Protein AF-A0A7S1P3X9-F1 (afdb_monomer_lite)

Secondary structure (DSSP, 8-state):
-HHHHHHTTTTTSHHHHHHHHHHHHHHTSHHHHTT--HHHHHHHHHHHHH-TTTTT-HHHHHHHHHHHHHHHHTT-S-HHHHHHHHHHHHHHTEEEEEEE-TTS-EEEEEEEPP-HHHHPPPTT-SS-HHHHHHHHHHHTGGGS-HHHHHHHHHHHHHTT---HHHHHHHHHHHHHTGGG--HHHHHHHHHHHHHTT---HHHHHHHHHHHHHHHHHHHHT-STT------

Radius of gyration: 19.98 Å; chains: 1; bounding box: 46×57×48 Å

Sequence (231 aa):
MDAILLLRFHEWADYYRELRTVLAKRLHEPQAVEQLDPLQLAAAMNFLSTNRLVAENEDLVKAMTRRMFRLFHADLAKPFHLVFYLKGLVSWRQTPARAKNARGRTLRFFVSRKLPWLEAKEEGERFNVLERLGEHICQRVHYFTLGELSSVLRSLAYLDFGDADFYRVFVPFIKERVGDLACVDVSNVMQAFNRQRLEDRHLFYLLGKQWQAKQADFVSVKWRGKVIQGQ

pLDDT: mean 86.88, std 14.08, range [36.78, 98.25]

Organism: NCBI:txid1169539

Structure (mmCIF, N/CA/C/O backbone):
data_AF-A0A7S1P3X9-F1
#
_entry.id   AF-A0A7S1P3X9-F1
#
loop_
_atom_site.group_PDB
_atom_site.id
_atom_site.type_symbol
_atom_site.label_atom_id
_atom_site.label_alt_id
_atom_site.label_comp_id
_atom_site.label_asym_id
_atom_site.label_entity_id
_atom_site.label_seq_id
_atom_site.pdbx_PDB_ins_code
_atom_site.Cartn_x
_atom_site.Cartn_y
_atom_site.Cartn_z
_atom_site.occupancy
_atom_site.B_iso_or_equiv
_atom_site.auth_seq_id
_atom_site.auth_comp_id
_atom_site.auth_asym_id
_atom_site.auth_atom_id
_atom_site.pdbx_PDB_model_num
ATOM 1 N N . MET A 1 1 ? -20.406 11.060 -0.528 1.00 51.19 1 MET A N 1
ATOM 2 C CA . MET A 1 1 ? -19.763 11.106 0.806 1.00 51.19 1 MET A CA 1
ATOM 3 C C . MET A 1 1 ? -18.311 10.646 0.714 1.00 51.19 1 MET A C 1
ATOM 5 O O . MET A 1 1 ? -17.430 11.341 1.204 1.00 51.19 1 MET A O 1
ATOM 9 N N . ASP A 1 2 ? -18.057 9.548 -0.001 1.00 56.16 2 ASP A N 1
ATOM 10 C CA . ASP A 1 2 ? -16.735 8.910 -0.091 1.00 56.16 2 ASP A CA 1
ATOM 11 C C . ASP A 1 2 ? -15.667 9.804 -0.713 1.00 56.16 2 ASP A C 1
ATOM 13 O O . ASP A 1 2 ? -14.567 9.879 -0.188 1.00 56.16 2 ASP A O 1
ATOM 17 N N . ALA A 1 3 ? -15.998 10.582 -1.747 1.00 56.19 3 ALA A N 1
ATOM 18 C CA . ALA A 1 3 ? -15.058 11.536 -2.338 1.00 56.19 3 ALA A CA 1
ATOM 19 C C . ALA A 1 3 ? -14.611 12.639 -1.358 1.00 56.19 3 ALA A C 1
ATOM 21 O O . ALA A 1 3 ? -13.457 13.044 -1.398 1.00 56.19 3 ALA A O 1
ATOM 22 N N . ILE A 1 4 ? -15.474 13.104 -0.446 1.00 58.94 4 ILE A N 1
ATOM 23 C CA . ILE A 1 4 ? -15.115 14.139 0.544 1.00 58.94 4 ILE A CA 1
ATOM 24 C C . ILE A 1 4 ? -14.113 13.579 1.560 1.00 58.94 4 ILE A C 1
ATOM 26 O O . ILE A 1 4 ? -13.145 14.252 1.900 1.00 58.94 4 ILE A O 1
ATOM 30 N N . LEU A 1 5 ? -14.311 12.334 1.998 1.00 59.22 5 LEU A N 1
ATOM 31 C CA . LEU A 1 5 ? -13.419 11.648 2.940 1.00 59.22 5 LEU A CA 1
ATOM 32 C C . LEU A 1 5 ? -12.113 11.198 2.276 1.00 59.22 5 LEU A C 1
ATOM 34 O O . LEU A 1 5 ? -11.039 11.323 2.856 1.00 59.22 5 LEU A O 1
ATOM 38 N N . LEU A 1 6 ? -12.201 10.698 1.044 1.00 59.06 6 LEU A N 1
ATOM 39 C CA . LEU A 1 6 ? -11.076 10.145 0.295 1.00 59.06 6 LEU A CA 1
ATOM 40 C C . LEU A 1 6 ? -10.180 11.249 -0.283 1.00 59.06 6 LEU A C 1
ATOM 42 O O . LEU A 1 6 ? -8.961 11.105 -0.285 1.00 59.06 6 LEU A O 1
ATOM 46 N N . LEU A 1 7 ? -10.767 12.371 -0.714 1.00 62.25 7 LEU A N 1
ATOM 47 C CA . LEU A 1 7 ? -10.042 13.538 -1.237 1.00 62.25 7 LEU A CA 1
ATOM 48 C C . LEU A 1 7 ? -9.802 14.621 -0.179 1.00 62.25 7 LEU A C 1
ATOM 50 O O . LEU A 1 7 ? -9.107 15.596 -0.459 1.00 62.25 7 LEU A O 1
ATOM 54 N N . ARG A 1 8 ? -10.339 14.446 1.036 1.00 62.88 8 ARG A N 1
ATOM 55 C CA . ARG A 1 8 ? -10.181 15.372 2.171 1.00 62.88 8 ARG A CA 1
ATOM 56 C C . ARG A 1 8 ? -10.643 16.795 1.849 1.00 62.88 8 ARG A C 1
ATOM 58 O O . ARG A 1 8 ? -10.026 17.781 2.258 1.00 62.88 8 ARG A O 1
ATOM 65 N N . PHE A 1 9 ? -11.725 16.922 1.088 1.00 64.25 9 PHE A N 1
ATOM 66 C CA . PHE A 1 9 ? -12.263 18.235 0.759 1.00 64.25 9 PHE A CA 1
ATOM 67 C C . PHE A 1 9 ? -12.874 18.895 1.997 1.00 64.25 9 PHE A C 1
ATOM 69 O O . PHE A 1 9 ? -13.614 18.265 2.746 1.00 64.25 9 PHE A O 1
ATOM 76 N N . HIS A 1 10 ? -12.573 20.185 2.181 1.00 65.38 10 HIS A N 1
ATOM 77 C CA . HIS A 1 10 ? -13.172 21.037 3.212 1.00 65.38 10 HIS A CA 1
ATOM 78 C C . HIS A 1 10 ? -13.045 20.517 4.656 1.00 65.38 10 HIS A C 1
ATOM 80 O O . HIS A 1 10 ? -13.953 20.714 5.460 1.00 65.38 10 HIS A O 1
ATOM 86 N N . GLU A 1 11 ? -11.901 19.930 5.035 1.00 66.88 11 GLU A N 1
ATOM 87 C CA . GLU A 1 11 ? -11.649 19.517 6.434 1.00 66.88 11 GLU A CA 1
ATOM 88 C C . GLU A 1 11 ? -11.859 20.641 7.469 1.00 66.88 11 GLU A C 1
ATOM 90 O O . GLU A 1 11 ? -12.081 20.369 8.649 1.00 66.88 11 GLU A O 1
ATOM 95 N N . TRP A 1 12 ? -11.773 21.899 7.029 1.00 72.44 12 TRP A N 1
ATOM 96 C CA . TRP A 1 12 ? -11.962 23.104 7.833 1.00 72.44 12 TRP A CA 1
ATOM 97 C C . TRP A 1 12 ? -13.430 23.521 8.021 1.00 72.44 12 TRP A C 1
ATOM 99 O O . TRP A 1 12 ? -13.692 24.396 8.840 1.00 72.44 12 TRP A O 1
ATOM 109 N N . ALA A 1 13 ? -14.379 22.938 7.285 1.00 76.56 13 ALA A N 1
ATOM 110 C CA . ALA A 1 13 ? -15.783 23.337 7.329 1.00 76.56 13 ALA A CA 1
ATOM 111 C C . ALA A 1 13 ? -16.564 22.638 8.458 1.00 76.56 13 ALA A C 1
ATOM 113 O O . ALA A 1 13 ? -16.295 21.486 8.804 1.00 76.56 13 ALA A O 1
ATOM 114 N N . ASP A 1 14 ? -17.581 23.307 9.008 1.00 76.50 14 ASP A N 1
ATOM 115 C CA . ASP A 1 14 ? -18.348 22.786 10.151 1.00 76.50 14 ASP A CA 1
ATOM 116 C C . ASP A 1 14 ? -19.135 21.509 9.821 1.00 76.50 14 ASP A C 1
ATOM 118 O O . ASP A 1 14 ? -19.132 20.566 10.614 1.00 76.50 14 ASP A O 1
ATOM 122 N N . TYR A 1 15 ? -19.686 21.398 8.608 1.00 76.81 15 TYR A N 1
ATOM 123 C CA . TYR A 1 15 ? -20.353 20.168 8.159 1.00 76.81 15 TYR A CA 1
ATOM 124 C C . TYR A 1 15 ? -19.407 18.957 8.158 1.00 76.81 15 TYR A C 1
ATOM 126 O O . TYR A 1 15 ? -19.835 17.821 8.371 1.00 76.81 15 TYR A O 1
ATOM 134 N N . TYR A 1 16 ? -18.103 19.177 7.947 1.00 74.31 16 TYR A N 1
ATOM 135 C CA . TYR A 1 16 ? -17.117 18.107 8.029 1.00 74.31 16 TYR A CA 1
ATOM 136 C C . TYR A 1 16 ? -16.992 17.631 9.477 1.00 74.31 16 TYR A C 1
ATOM 138 O O . TYR A 1 16 ? -16.963 16.430 9.722 1.00 74.31 16 TYR A O 1
ATOM 146 N N . ARG A 1 17 ? -16.993 18.537 10.464 1.00 76.00 17 ARG A N 1
ATOM 147 C CA . ARG A 1 17 ? -16.951 18.181 11.895 1.00 76.00 17 ARG A CA 1
ATOM 148 C C . ARG A 1 17 ? -18.145 17.317 12.314 1.00 76.00 17 ARG A C 1
ATOM 150 O O . ARG A 1 17 ? -17.957 16.324 13.024 1.00 76.00 17 ARG A O 1
ATOM 157 N N . GLU A 1 18 ? -19.343 17.657 11.853 1.00 78.94 18 GLU A N 1
ATOM 158 C CA . GLU A 1 18 ? -20.551 16.858 12.093 1.00 78.94 18 GLU A CA 1
ATOM 159 C C . GLU A 1 18 ? -20.438 15.475 11.445 1.00 78.94 18 GLU A C 1
ATOM 161 O O . GLU A 1 18 ? -20.626 14.454 12.114 1.00 78.94 18 GLU A O 1
ATOM 166 N N . LEU A 1 19 ? -20.006 15.430 10.181 1.00 77.06 19 LEU A N 1
ATOM 167 C CA . LEU A 1 19 ? -19.761 14.188 9.453 1.00 77.06 19 LEU A CA 1
ATOM 168 C C . LEU A 1 19 ? -18.759 13.283 10.184 1.00 77.06 19 LEU A C 1
ATOM 170 O O . LEU A 1 19 ? -19.018 12.090 10.345 1.00 77.06 19 LEU A O 1
ATOM 174 N N . ARG A 1 20 ? -17.647 13.838 10.691 1.00 77.56 20 ARG A N 1
ATOM 175 C CA . ARG A 1 20 ? -16.654 13.080 11.474 1.00 77.56 20 ARG A CA 1
ATOM 176 C C . ARG A 1 20 ? -17.298 12.405 12.688 1.00 77.56 20 ARG A C 1
ATOM 178 O O . ARG A 1 20 ? -16.962 11.264 12.992 1.00 77.56 20 ARG A O 1
ATOM 185 N N . THR A 1 21 ? -18.204 13.097 13.375 1.00 79.50 21 THR A N 1
ATOM 186 C CA . THR A 1 21 ? -18.877 12.580 14.577 1.00 79.50 21 THR A CA 1
ATOM 187 C C . THR A 1 21 ? -19.832 11.438 14.237 1.00 79.50 21 THR A C 1
ATOM 189 O O . THR A 1 21 ? -19.835 10.412 14.916 1.00 79.50 21 THR A O 1
ATOM 192 N N . VAL A 1 22 ? -20.617 11.588 13.168 1.00 82.81 22 VAL A N 1
ATOM 193 C CA . VAL A 1 22 ? -21.556 10.551 12.712 1.00 82.81 22 VAL A CA 1
ATOM 194 C C . VAL A 1 22 ? -20.811 9.303 12.239 1.00 82.81 22 VAL A C 1
ATOM 196 O O . VAL A 1 22 ? -21.174 8.191 12.623 1.00 82.81 22 VAL A O 1
ATOM 199 N N . LEU A 1 23 ? -19.744 9.474 11.454 1.00 79.50 23 LEU A N 1
ATOM 200 C CA . LEU A 1 23 ? -18.935 8.360 10.956 1.00 79.50 23 LEU A CA 1
ATOM 201 C C . LEU A 1 23 ? -18.229 7.612 12.082 1.00 79.50 23 LEU A C 1
ATOM 203 O O . LEU A 1 23 ? -18.225 6.387 12.071 1.00 79.50 23 LEU A O 1
ATOM 207 N N . ALA A 1 24 ? -17.680 8.331 13.067 1.00 78.25 24 ALA A N 1
ATOM 208 C CA . ALA A 1 24 ? -17.068 7.708 14.234 1.00 78.25 24 ALA A CA 1
ATOM 209 C C . ALA A 1 24 ? -18.059 6.774 14.943 1.00 78.25 24 ALA A C 1
ATOM 211 O O . ALA A 1 24 ? -17.726 5.625 15.204 1.00 78.25 24 ALA A O 1
ATOM 212 N N . LYS A 1 25 ? -19.299 7.228 15.176 1.00 81.00 25 LYS A N 1
ATOM 213 C CA . LYS A 1 25 ? -20.341 6.403 15.805 1.00 81.00 25 LYS A CA 1
ATOM 214 C C . LYS A 1 25 ? -20.695 5.175 14.965 1.00 81.00 25 LYS A C 1
ATOM 216 O O . LYS A 1 25 ? -20.659 4.067 15.486 1.00 81.00 25 LYS A O 1
ATOM 221 N N . ARG A 1 26 ? -20.974 5.361 13.671 1.00 81.38 26 ARG A N 1
ATOM 222 C CA . ARG A 1 26 ? -21.390 4.261 12.784 1.00 81.38 26 ARG A CA 1
ATOM 223 C C . ARG A 1 26 ? -20.308 3.209 12.576 1.00 81.38 26 ARG A C 1
ATOM 225 O O . ARG A 1 26 ? -20.618 2.030 12.513 1.00 81.38 26 ARG A O 1
ATOM 232 N N . LEU A 1 27 ? -19.039 3.608 12.484 1.00 81.69 27 LEU A N 1
ATOM 233 C CA . LEU A 1 27 ? -17.940 2.656 12.305 1.00 81.69 27 LEU A CA 1
ATOM 234 C C . LEU A 1 27 ? -17.728 1.753 13.530 1.00 81.69 27 LEU A C 1
ATOM 236 O O . LEU A 1 27 ? -17.161 0.677 13.384 1.00 81.69 27 LEU A O 1
ATOM 240 N N . HIS A 1 28 ? -18.190 2.153 14.719 1.00 78.44 28 HIS A N 1
ATOM 241 C CA . HIS A 1 28 ? -18.150 1.295 15.906 1.00 78.44 28 HIS A CA 1
ATOM 242 C C . HIS A 1 28 ? -19.262 0.235 15.936 1.00 78.44 28 HIS A C 1
ATOM 244 O O . HIS A 1 28 ? -19.205 -0.664 16.773 1.00 78.44 28 HIS A O 1
ATOM 250 N N . GLU A 1 29 ? -20.246 0.293 15.037 1.00 82.31 29 GLU A N 1
ATOM 251 C CA . GLU A 1 29 ? -21.283 -0.732 14.924 1.00 82.31 29 GLU A CA 1
ATOM 252 C C . GLU A 1 29 ? -20.716 -1.956 14.176 1.00 82.31 29 GLU A C 1
ATOM 254 O O . GLU A 1 29 ? -20.355 -1.839 13.001 1.00 82.31 29 GLU A O 1
ATOM 259 N N . PRO A 1 30 ? -20.649 -3.155 14.793 1.00 73.62 30 PRO A N 1
ATOM 260 C CA . PRO A 1 30 ? -19.986 -4.318 14.189 1.00 73.62 30 PRO A CA 1
ATOM 261 C C . PRO A 1 30 ? -20.543 -4.710 12.814 1.00 73.62 30 PRO A C 1
ATOM 263 O O . PRO A 1 30 ? -19.806 -5.153 11.935 1.00 73.62 30 PRO A O 1
ATOM 266 N N . GLN A 1 31 ? -21.848 -4.518 12.612 1.00 82.56 31 GLN A N 1
ATOM 267 C CA . GLN A 1 31 ? -22.532 -4.847 11.361 1.00 82.56 31 GLN A CA 1
ATOM 268 C C . GLN A 1 31 ? -22.259 -3.832 10.245 1.00 82.56 31 GLN A C 1
ATOM 270 O O . GLN A 1 31 ? -22.378 -4.179 9.071 1.00 82.56 31 GLN A O 1
ATOM 275 N N . ALA A 1 32 ? -21.863 -2.600 10.583 1.00 83.62 32 ALA A N 1
ATOM 276 C CA . ALA A 1 32 ? -21.649 -1.551 9.595 1.00 83.62 32 ALA A CA 1
ATOM 277 C C . ALA A 1 32 ? -20.479 -1.889 8.667 1.00 83.62 32 ALA A C 1
ATOM 279 O O . ALA A 1 32 ? -20.589 -1.694 7.459 1.00 83.62 32 ALA A O 1
ATOM 280 N N . VAL A 1 33 ? -19.394 -2.468 9.203 1.00 87.44 33 VAL A N 1
ATOM 281 C CA . VAL A 1 33 ? -18.223 -2.865 8.403 1.00 87.44 33 VAL A CA 1
ATOM 282 C C . VAL A 1 33 ? -18.627 -3.837 7.299 1.00 87.44 33 VAL A C 1
ATOM 284 O O . VAL A 1 33 ? -18.198 -3.662 6.163 1.00 87.44 33 VAL A O 1
ATOM 287 N N . GLU A 1 34 ? -19.497 -4.806 7.597 1.00 89.62 34 GLU A N 1
ATOM 288 C CA . GLU A 1 34 ? -19.953 -5.821 6.638 1.00 89.62 34 GLU A CA 1
ATOM 289 C C . GLU A 1 34 ? -20.906 -5.291 5.552 1.00 89.62 34 GLU A C 1
ATOM 291 O O . GLU A 1 34 ? -21.242 -6.011 4.610 1.00 89.62 34 GLU A O 1
ATOM 296 N N . GLN A 1 35 ? -21.308 -4.026 5.630 1.00 89.88 35 GLN A N 1
ATOM 297 C CA . GLN A 1 35 ? -22.118 -3.370 4.604 1.00 89.88 35 GLN A CA 1
ATOM 298 C C . GLN A 1 35 ? -21.291 -2.433 3.721 1.00 89.88 35 GLN A C 1
ATOM 300 O O . GLN A 1 35 ? -21.748 -2.068 2.642 1.00 89.88 35 GLN A O 1
ATOM 305 N N . LEU A 1 36 ? -20.066 -2.083 4.132 1.00 91.19 36 LEU A N 1
ATOM 306 C CA . LEU A 1 36 ? -19.230 -1.156 3.375 1.00 91.19 36 LEU A CA 1
ATOM 307 C C . LEU A 1 36 ? -18.748 -1.786 2.067 1.00 91.19 36 LEU A C 1
ATOM 309 O O . LEU A 1 36 ? -18.199 -2.896 2.062 1.00 91.19 36 LEU A O 1
ATOM 313 N N . ASP A 1 37 ? -18.916 -1.056 0.970 1.00 94.06 37 ASP A N 1
ATOM 314 C CA . ASP A 1 37 ? -18.301 -1.379 -0.314 1.00 94.06 37 ASP A CA 1
ATOM 315 C C . ASP A 1 37 ? -16.778 -1.071 -0.305 1.00 94.06 37 ASP A C 1
ATOM 317 O O . ASP A 1 37 ? -16.258 -0.468 0.644 1.00 94.06 37 ASP A O 1
ATOM 321 N N . PRO A 1 38 ? -16.008 -1.488 -1.330 1.00 95.38 38 PRO A N 1
ATOM 322 C CA . PRO A 1 38 ? -14.566 -1.246 -1.369 1.00 95.38 38 PRO A CA 1
ATOM 323 C C . PRO A 1 38 ? -14.158 0.236 -1.313 1.00 95.38 38 PRO A C 1
ATOM 325 O O . PRO A 1 38 ? -13.143 0.585 -0.704 1.00 95.38 38 PRO A O 1
ATOM 328 N N . LEU A 1 39 ? -14.924 1.127 -1.940 1.00 92.88 39 LEU A N 1
ATOM 329 C CA . LEU A 1 39 ? -14.621 2.553 -1.939 1.00 92.88 39 LEU A CA 1
ATOM 330 C C . LEU A 1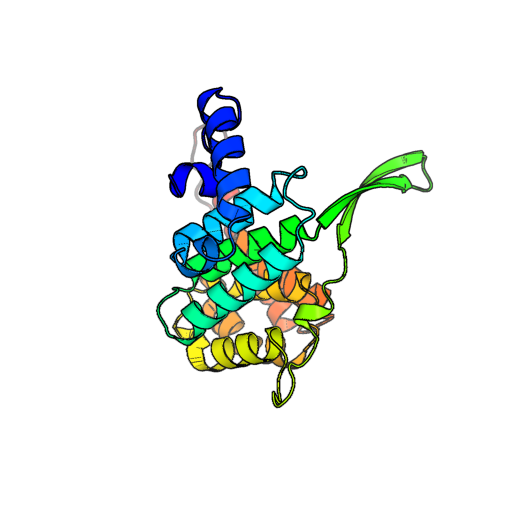 39 ? -14.878 3.156 -0.557 1.00 92.88 39 LEU A C 1
ATOM 332 O O . LEU A 1 39 ? -14.041 3.903 -0.047 1.00 92.88 39 LEU A O 1
ATOM 336 N N . GLN A 1 40 ? -15.982 2.768 0.075 1.00 91.88 40 GLN A N 1
ATOM 337 C CA . GLN A 1 40 ? -16.336 3.153 1.436 1.00 91.88 40 GLN A CA 1
ATOM 338 C C . GLN A 1 40 ? -15.314 2.641 2.455 1.00 91.88 40 GLN A C 1
ATOM 340 O O . GLN A 1 40 ? -14.915 3.389 3.345 1.00 91.88 40 GLN A O 1
ATOM 345 N N . LEU A 1 41 ? -14.815 1.409 2.306 1.00 93.75 41 LEU A N 1
ATOM 346 C CA . LEU A 1 41 ? -13.733 0.877 3.145 1.00 93.75 41 LEU A CA 1
ATOM 347 C C . LEU A 1 41 ? -12.446 1.694 2.999 1.00 93.75 41 LEU A C 1
ATOM 349 O O . LEU A 1 41 ? -11.814 2.035 4.001 1.00 93.75 41 LEU A O 1
ATOM 353 N N . ALA A 1 42 ? -12.051 2.034 1.769 1.00 93.81 42 ALA A N 1
ATOM 354 C CA . ALA A 1 42 ? -10.875 2.865 1.520 1.00 93.81 42 ALA A CA 1
ATOM 355 C C . ALA A 1 42 ? -11.043 4.286 2.087 1.00 93.81 42 ALA A C 1
ATOM 357 O O . ALA A 1 42 ? -10.110 4.834 2.682 1.00 93.81 42 ALA A O 1
ATOM 358 N N . ALA A 1 43 ? -12.230 4.878 1.946 1.00 90.00 43 ALA A N 1
ATOM 359 C CA . ALA A 1 43 ? -12.562 6.180 2.513 1.00 90.00 43 ALA A CA 1
ATOM 360 C C . ALA A 1 43 ? -12.542 6.151 4.050 1.00 90.00 43 ALA A C 1
ATOM 362 O O . ALA A 1 43 ? -11.919 7.009 4.674 1.00 90.00 43 ALA A O 1
ATOM 363 N N . ALA A 1 44 ? -13.144 5.130 4.664 1.00 89.69 44 ALA A N 1
ATOM 364 C CA . ALA A 1 44 ? -13.154 4.941 6.108 1.00 89.69 44 ALA A CA 1
ATOM 365 C C . ALA A 1 44 ? -11.737 4.726 6.667 1.00 89.69 44 ALA A C 1
ATOM 367 O O . ALA A 1 44 ? -11.380 5.329 7.676 1.00 89.69 44 ALA A O 1
ATOM 368 N N . MET A 1 45 ? -10.882 3.954 5.989 1.00 91.94 45 MET A N 1
ATOM 369 C CA . MET A 1 45 ? -9.491 3.758 6.415 1.00 91.94 45 MET A CA 1
ATOM 370 C C . MET A 1 45 ? -8.682 5.067 6.362 1.00 91.94 45 MET A C 1
ATOM 372 O O . MET A 1 45 ? -7.920 5.364 7.283 1.00 91.94 45 MET A O 1
ATOM 376 N N . ASN A 1 46 ? -8.878 5.894 5.329 1.00 88.19 46 ASN A N 1
ATOM 377 C CA . ASN A 1 46 ? -8.274 7.234 5.255 1.00 88.19 46 ASN A CA 1
ATOM 378 C C . ASN A 1 46 ? -8.833 8.195 6.319 1.00 88.19 46 ASN A C 1
ATOM 380 O O . ASN A 1 46 ? -8.104 9.013 6.885 1.00 88.19 46 ASN A O 1
ATOM 384 N N . PHE A 1 47 ? -10.120 8.085 6.642 1.00 85.94 47 PHE A N 1
ATOM 385 C CA . PHE A 1 47 ? -10.719 8.835 7.741 1.00 85.94 47 PHE A CA 1
ATOM 386 C C . PHE A 1 47 ? -10.091 8.447 9.091 1.00 85.94 47 PHE A C 1
ATOM 388 O O . PHE A 1 47 ? -9.696 9.318 9.866 1.00 85.94 47 PHE A O 1
ATOM 395 N N . LEU A 1 48 ? -9.918 7.149 9.354 1.00 86.88 48 LEU A N 1
ATOM 396 C CA . LEU A 1 48 ? -9.275 6.658 10.575 1.00 86.88 48 LEU A CA 1
ATOM 397 C C . LEU A 1 48 ? -7.803 7.080 10.662 1.00 86.88 48 LEU A C 1
ATOM 399 O O . LEU A 1 48 ? -7.327 7.406 11.747 1.00 86.88 48 LEU A O 1
ATOM 403 N N . SER A 1 49 ? -7.073 7.115 9.544 1.00 86.50 49 SER A N 1
ATOM 404 C CA . SER A 1 49 ? -5.653 7.497 9.544 1.00 86.50 49 SER A CA 1
ATOM 405 C C . SER A 1 49 ? -5.409 8.968 9.900 1.00 86.50 49 SER A C 1
ATOM 407 O O . SER A 1 49 ? -4.331 9.321 10.382 1.00 86.50 49 SER A O 1
ATOM 409 N N . THR A 1 50 ? -6.404 9.829 9.685 1.00 79.44 50 THR A N 1
ATOM 410 C CA . THR A 1 50 ? -6.330 11.273 9.955 1.00 79.44 50 THR A CA 1
ATOM 411 C C . THR A 1 50 ? -6.994 11.659 11.277 1.00 79.44 50 THR A C 1
ATOM 413 O O . THR A 1 50 ? -6.625 12.666 11.888 1.00 79.44 50 THR A O 1
ATOM 416 N N . ASN A 1 51 ? -7.936 10.850 11.768 1.00 77.50 51 ASN A N 1
ATOM 417 C CA . ASN A 1 51 ? -8.727 11.147 12.954 1.00 77.50 51 ASN A CA 1
ATOM 418 C C . ASN A 1 51 ? -8.289 10.327 14.177 1.00 77.50 51 ASN A C 1
ATOM 420 O O . ASN A 1 51 ? -8.835 9.266 14.474 1.00 77.50 51 ASN A O 1
ATOM 424 N N . ARG A 1 52 ? -7.328 10.869 14.936 1.00 65.38 52 ARG A N 1
ATOM 425 C CA . ARG A 1 52 ? -6.719 10.181 16.089 1.00 65.38 52 ARG A CA 1
ATOM 426 C C . ARG A 1 52 ? -7.687 9.752 17.191 1.00 65.38 52 ARG A C 1
ATOM 428 O O . ARG A 1 52 ? -7.409 8.759 17.840 1.00 65.38 52 ARG A O 1
ATOM 435 N N . LEU A 1 53 ? -8.814 10.447 17.364 1.00 60.25 53 LEU A N 1
ATOM 436 C CA . LEU A 1 53 ? -9.825 10.102 18.375 1.00 60.25 53 LEU A CA 1
ATOM 437 C C . LEU A 1 53 ? -10.502 8.747 18.106 1.00 60.25 53 LEU A C 1
ATOM 439 O O . LEU A 1 53 ? -11.011 8.130 19.030 1.00 60.25 53 LEU A O 1
ATOM 443 N N . VAL A 1 54 ? -10.506 8.292 16.848 1.00 59.22 54 VAL A N 1
ATOM 444 C CA . VAL A 1 54 ? -11.081 7.003 16.414 1.00 59.22 54 VAL A CA 1
ATOM 445 C C . VAL A 1 54 ? -9.972 6.001 16.044 1.00 59.22 54 VAL A C 1
ATOM 447 O O . VAL A 1 54 ? -10.211 4.805 15.904 1.00 59.22 54 VAL A O 1
ATOM 450 N N . ALA A 1 55 ? -8.726 6.472 15.906 1.00 61.03 55 ALA A N 1
ATOM 451 C CA . ALA A 1 55 ? -7.588 5.704 15.397 1.00 61.03 55 ALA A CA 1
ATOM 452 C C . ALA A 1 55 ? -7.030 4.644 16.367 1.00 61.03 55 ALA A C 1
ATOM 454 O O . ALA A 1 55 ? -6.071 3.947 16.021 1.00 61.03 55 ALA A O 1
ATOM 455 N N . GLU A 1 56 ? -7.583 4.530 17.571 1.00 69.06 56 GLU A N 1
ATOM 456 C CA . GLU A 1 56 ? -7.125 3.570 18.580 1.00 69.06 56 GLU A CA 1
ATOM 457 C C . GLU A 1 56 ? -7.893 2.242 18.538 1.00 69.06 56 GLU A C 1
ATOM 459 O O . GLU A 1 56 ? -7.455 1.274 19.150 1.00 69.06 56 GLU A O 1
ATOM 464 N N . ASN A 1 57 ? -8.981 2.143 17.763 1.00 82.00 57 ASN A N 1
ATOM 465 C CA . ASN A 1 57 ? -9.737 0.897 17.644 1.00 82.00 57 ASN A CA 1
ATOM 466 C C . ASN A 1 57 ? -9.084 -0.060 16.628 1.00 82.00 57 ASN A C 1
ATOM 468 O O . ASN A 1 57 ? -9.390 -0.049 15.433 1.00 82.00 57 ASN A O 1
ATOM 472 N N . GLU A 1 58 ? -8.145 -0.869 17.115 1.00 88.31 58 GLU A N 1
ATOM 473 C CA . GLU A 1 58 ? -7.423 -1.861 16.314 1.00 88.31 58 GLU A CA 1
ATOM 474 C C . GLU A 1 58 ? -8.337 -2.977 15.783 1.00 88.31 58 GLU A C 1
ATOM 476 O O . GLU A 1 58 ? -8.168 -3.397 14.637 1.00 88.31 58 GLU A O 1
ATOM 481 N N . ASP A 1 59 ? -9.349 -3.395 16.548 1.00 89.12 59 ASP A N 1
ATOM 482 C CA . ASP A 1 59 ? -10.302 -4.435 16.133 1.00 89.12 59 ASP A CA 1
ATOM 483 C C . ASP A 1 59 ? -11.136 -4.007 14.921 1.00 89.12 59 ASP A C 1
ATOM 485 O O . ASP A 1 59 ? -11.315 -4.782 13.978 1.00 89.12 59 ASP A O 1
ATOM 489 N N . LEU A 1 60 ? -11.583 -2.748 14.897 1.00 89.56 60 LEU A N 1
ATOM 490 C CA . LEU A 1 60 ? -12.266 -2.155 13.750 1.00 89.56 60 LEU A CA 1
ATOM 491 C C . LEU A 1 60 ? -11.372 -2.175 12.505 1.00 89.56 60 LEU A C 1
ATOM 493 O O . LEU A 1 60 ? -11.794 -2.626 11.439 1.00 89.56 60 LEU A O 1
ATOM 497 N N . VAL A 1 61 ? -10.120 -1.726 12.631 1.00 92.25 61 VAL A N 1
ATOM 498 C CA . VAL A 1 61 ? -9.168 -1.714 11.508 1.00 92.25 61 VAL A CA 1
ATOM 499 C C . VAL A 1 61 ? -8.870 -3.130 11.023 1.00 92.25 61 VAL A C 1
ATOM 501 O O . VAL A 1 61 ? -8.797 -3.366 9.814 1.00 92.25 61 VAL A O 1
ATOM 504 N N . LYS A 1 62 ? -8.758 -4.095 11.936 1.00 92.62 62 LYS A N 1
ATOM 505 C CA . LYS A 1 62 ? -8.591 -5.512 11.609 1.00 92.62 62 LYS A CA 1
ATOM 506 C C . LYS A 1 62 ? -9.796 -6.058 10.838 1.00 92.62 62 LYS A C 1
ATOM 508 O O . LYS A 1 62 ? -9.608 -6.692 9.798 1.00 92.62 62 LYS A O 1
ATOM 513 N N . ALA A 1 63 ? -11.021 -5.772 11.284 1.00 91.94 63 ALA A N 1
ATOM 514 C CA . ALA A 1 63 ? -12.253 -6.179 10.602 1.00 91.94 63 ALA A CA 1
ATOM 515 C C . ALA A 1 63 ? -12.369 -5.561 9.198 1.00 91.94 63 ALA A C 1
ATOM 517 O O . ALA A 1 63 ? -12.588 -6.277 8.217 1.00 91.94 63 ALA A O 1
ATOM 518 N N . MET A 1 64 ? -12.128 -4.251 9.077 1.00 94.12 64 MET A N 1
ATOM 519 C CA . MET A 1 64 ? -12.118 -3.551 7.790 1.00 94.12 64 MET A CA 1
ATOM 520 C C . MET A 1 6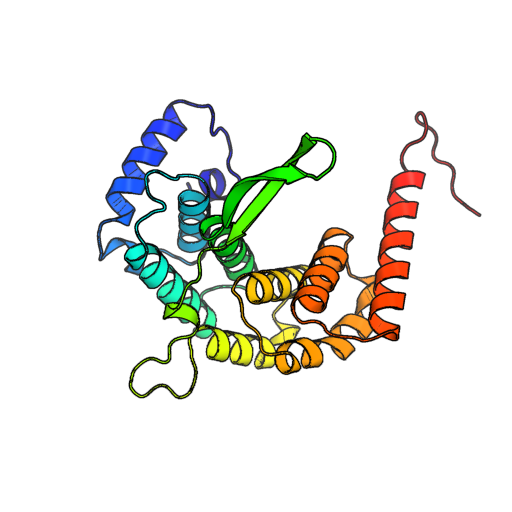4 ? -11.055 -4.113 6.842 1.00 94.12 64 MET A C 1
ATOM 522 O O . MET A 1 64 ? -11.321 -4.284 5.653 1.00 94.12 64 MET A O 1
ATOM 526 N N . THR A 1 65 ? -9.872 -4.456 7.364 1.00 95.50 65 THR A N 1
ATOM 527 C CA . THR A 1 65 ? -8.758 -4.965 6.549 1.00 95.50 65 THR A CA 1
ATOM 528 C C . THR A 1 65 ? -9.075 -6.350 6.013 1.00 95.50 65 THR A C 1
ATOM 530 O O . THR A 1 65 ? -8.953 -6.586 4.811 1.00 95.50 65 THR A O 1
ATOM 533 N N . ARG A 1 66 ? -9.581 -7.244 6.871 1.00 93.75 66 ARG A N 1
ATOM 534 C CA . ARG A 1 66 ? -10.057 -8.568 6.453 1.00 93.75 66 ARG A CA 1
ATOM 535 C C . ARG A 1 66 ? -11.153 -8.465 5.400 1.00 93.75 66 ARG A C 1
ATOM 537 O O . ARG A 1 66 ? -11.126 -9.202 4.419 1.00 93.75 66 ARG A O 1
ATOM 544 N N . ARG A 1 67 ? -12.110 -7.549 5.568 1.00 95.12 67 ARG A N 1
ATOM 545 C CA . ARG A 1 67 ? -13.173 -7.347 4.579 1.00 95.12 67 ARG A CA 1
ATOM 546 C C . ARG A 1 67 ? -12.639 -6.818 3.252 1.00 95.12 67 ARG A C 1
ATOM 548 O O . ARG A 1 67 ? -12.949 -7.416 2.229 1.00 95.12 67 ARG A O 1
ATOM 555 N N . MET A 1 68 ? -11.821 -5.763 3.256 1.00 97.31 68 MET A N 1
ATOM 556 C CA . MET A 1 68 ? -11.200 -5.237 2.034 1.00 97.31 68 MET A CA 1
ATOM 557 C C . MET A 1 68 ? -10.462 -6.346 1.283 1.00 97.31 68 MET A C 1
ATOM 559 O O . MET A 1 68 ? -10.624 -6.490 0.076 1.00 97.31 68 MET A O 1
ATOM 563 N N . PHE A 1 69 ? -9.696 -7.172 1.999 1.00 95.88 69 PHE A N 1
ATOM 564 C CA . PHE A 1 69 ? -8.922 -8.232 1.365 1.00 95.88 69 PHE A CA 1
ATOM 565 C C . PHE A 1 69 ? -9.840 -9.333 0.833 1.00 95.88 69 PHE A C 1
ATOM 567 O O . PHE A 1 69 ? -9.638 -9.750 -0.300 1.00 95.88 69 PHE A O 1
ATOM 574 N N . ARG A 1 70 ? -10.889 -9.749 1.561 1.00 95.00 70 ARG A N 1
ATOM 575 C CA . ARG A 1 70 ? -11.904 -10.682 1.029 1.00 95.00 70 ARG A CA 1
ATOM 576 C C . ARG A 1 70 ? -12.549 -10.154 -0.254 1.00 95.00 70 ARG A C 1
ATOM 578 O O . ARG A 1 70 ? -12.632 -10.889 -1.230 1.00 95.00 70 ARG A O 1
ATOM 585 N N . LEU A 1 71 ? -12.954 -8.882 -0.277 1.00 96.62 71 LEU A N 1
ATOM 586 C CA . LEU A 1 71 ? -13.542 -8.251 -1.464 1.00 96.62 71 LEU A CA 1
ATOM 587 C C . LEU A 1 71 ? -12.545 -8.169 -2.627 1.00 96.62 71 LEU A C 1
ATOM 589 O O . LEU A 1 71 ? -12.945 -8.325 -3.776 1.00 96.62 71 LEU A O 1
ATOM 593 N N . PHE A 1 72 ? -11.260 -7.946 -2.344 1.00 96.88 72 PHE A N 1
ATOM 594 C CA . PHE A 1 72 ? -10.203 -7.947 -3.356 1.00 96.88 72 PHE A CA 1
ATOM 595 C C . PHE A 1 72 ? -9.973 -9.341 -3.948 1.00 96.88 72 PHE A C 1
ATOM 597 O O . PHE A 1 72 ? -9.973 -9.482 -5.162 1.00 96.88 72 PHE A O 1
ATOM 604 N N . HIS A 1 73 ? -9.882 -10.378 -3.109 1.00 94.38 73 HIS A N 1
ATOM 605 C CA . HIS A 1 73 ? -9.726 -11.763 -3.573 1.00 94.38 73 HIS A CA 1
ATOM 606 C C . HIS A 1 73 ? -10.938 -12.256 -4.376 1.00 94.38 73 HIS A C 1
ATOM 608 O O . HIS A 1 73 ? -10.784 -13.087 -5.267 1.00 94.38 73 HIS A O 1
ATOM 614 N N . ALA A 1 74 ? -12.132 -11.751 -4.059 1.00 94.62 74 ALA A N 1
ATOM 615 C CA . ALA A 1 74 ? -13.379 -12.061 -4.754 1.00 94.62 74 ALA A CA 1
ATOM 616 C C . ALA A 1 74 ? -13.634 -11.186 -5.997 1.00 94.62 74 ALA A C 1
ATOM 618 O O . ALA A 1 74 ? -14.742 -11.205 -6.524 1.00 94.62 74 ALA A O 1
ATOM 619 N N . ASP A 1 75 ? -12.661 -10.382 -6.439 1.00 93.25 75 ASP A N 1
ATOM 620 C CA . ASP A 1 75 ? -12.775 -9.486 -7.601 1.00 93.25 75 ASP A CA 1
ATOM 621 C C . ASP A 1 75 ? -13.839 -8.386 -7.508 1.00 93.25 75 ASP A C 1
ATOM 623 O O . ASP A 1 75 ? -14.144 -7.699 -8.485 1.00 93.25 75 ASP A O 1
ATOM 627 N N . LEU A 1 76 ? -14.357 -8.141 -6.306 1.00 95.81 76 LEU A N 1
ATOM 628 C CA . LEU A 1 76 ? -15.292 -7.053 -6.031 1.00 95.81 76 LEU A CA 1
ATOM 629 C C . LEU A 1 76 ? -14.555 -5.728 -5.795 1.00 95.81 76 LEU A C 1
ATOM 631 O O . LEU A 1 76 ? -15.071 -4.660 -6.127 1.00 95.81 76 LEU A O 1
ATOM 635 N N . ALA A 1 77 ? -13.333 -5.777 -5.257 1.00 96.56 77 ALA A N 1
ATOM 636 C CA . ALA A 1 77 ? -12.465 -4.612 -5.133 1.00 96.56 77 ALA A CA 1
ATOM 637 C C . ALA A 1 77 ? -11.427 -4.565 -6.266 1.00 96.56 77 ALA A C 1
ATOM 639 O O . ALA A 1 77 ? -10.645 -5.484 -6.470 1.00 96.56 77 ALA A O 1
ATOM 640 N N . LYS A 1 78 ? -11.386 -3.439 -6.981 1.00 96.19 78 LYS A N 1
ATOM 641 C CA . LYS A 1 78 ? -10.346 -3.123 -7.979 1.00 96.19 78 LYS A CA 1
ATOM 642 C C . LYS A 1 78 ? -9.019 -2.650 -7.347 1.00 96.19 78 LYS A C 1
ATOM 644 O O . LYS A 1 78 ? -9.054 -2.128 -6.229 1.00 96.19 78 LYS A O 1
ATOM 649 N N . PRO A 1 79 ? -7.880 -2.723 -8.066 1.00 96.88 79 PRO A N 1
ATOM 650 C CA . PRO A 1 79 ? -6.559 -2.324 -7.568 1.00 96.88 79 PRO A CA 1
ATOM 651 C C . PRO A 1 79 ? -6.487 -0.926 -6.954 1.00 96.88 79 PRO A C 1
ATOM 653 O O . PRO A 1 79 ? -5.906 -0.761 -5.882 1.00 96.88 79 PRO A O 1
ATOM 656 N N . PHE A 1 80 ? -7.130 0.078 -7.556 1.00 95.31 80 PHE A N 1
ATOM 657 C CA . PHE A 1 80 ? -7.141 1.423 -6.981 1.00 95.31 80 PHE A CA 1
ATOM 658 C C . PHE A 1 80 ? -7.767 1.479 -5.573 1.00 95.31 80 PHE A C 1
ATOM 660 O O . PHE A 1 80 ? -7.276 2.228 -4.727 1.00 95.31 80 PHE A O 1
ATOM 667 N N . HIS A 1 81 ? -8.802 0.678 -5.274 1.00 96.12 81 HIS A N 1
ATOM 668 C CA . HIS A 1 81 ? -9.380 0.621 -3.924 1.00 96.12 81 HIS A CA 1
ATOM 669 C C . HIS A 1 81 ? -8.346 0.106 -2.924 1.00 96.12 81 HIS A C 1
ATOM 671 O O . HIS A 1 81 ? -8.163 0.700 -1.860 1.00 96.12 81 HIS A O 1
ATOM 677 N N . LEU A 1 82 ? -7.620 -0.954 -3.299 1.00 97.31 82 LEU A N 1
ATOM 678 C CA . LEU A 1 82 ? -6.541 -1.520 -2.496 1.00 97.31 82 LEU A CA 1
ATOM 679 C C . LEU A 1 82 ? -5.422 -0.492 -2.274 1.00 97.31 82 LEU A C 1
ATOM 681 O O . LEU A 1 82 ? -4.947 -0.335 -1.152 1.00 97.31 82 LEU A O 1
ATOM 685 N N . VAL A 1 83 ? -5.044 0.270 -3.306 1.00 97.00 83 VAL A N 1
ATOM 686 C CA . VAL A 1 83 ? -4.052 1.351 -3.199 1.00 97.00 83 VAL A CA 1
ATOM 687 C C . VAL A 1 83 ? -4.458 2.381 -2.146 1.00 97.00 83 VAL A C 1
ATOM 689 O O . VAL A 1 83 ? -3.655 2.701 -1.264 1.00 97.00 83 VAL A O 1
ATOM 692 N N . PHE A 1 84 ? -5.683 2.909 -2.218 1.00 95.19 84 PHE A N 1
ATOM 693 C CA . PHE A 1 84 ? -6.158 3.907 -1.257 1.00 95.19 84 PHE A CA 1
ATOM 694 C C . PHE A 1 84 ? -6.277 3.334 0.152 1.00 95.19 84 PHE A C 1
ATOM 696 O O . PHE A 1 84 ? -5.865 3.992 1.110 1.00 95.19 84 PHE A O 1
ATOM 703 N N . TYR A 1 85 ? -6.778 2.106 0.273 1.00 97.12 85 TYR A N 1
ATOM 704 C CA . TYR A 1 85 ? -6.917 1.429 1.553 1.00 97.12 85 TYR A CA 1
ATOM 705 C C . TYR A 1 85 ? -5.559 1.208 2.229 1.00 97.12 85 TYR A C 1
ATOM 707 O O . TYR A 1 85 ? -5.351 1.634 3.365 1.00 97.12 85 TYR A O 1
ATOM 715 N N . LEU A 1 86 ? -4.597 0.606 1.522 1.00 97.56 86 LEU A N 1
ATOM 716 C CA . LEU A 1 86 ? -3.274 0.306 2.071 1.00 97.56 86 LEU A CA 1
ATOM 717 C C . LEU A 1 86 ? -2.490 1.580 2.416 1.00 97.56 86 LEU A C 1
ATOM 719 O O . LEU A 1 86 ? -1.792 1.607 3.428 1.00 97.56 86 LEU A O 1
ATOM 723 N N . LYS A 1 87 ? -2.621 2.657 1.625 1.00 95.19 87 LYS A N 1
ATOM 724 C CA . LYS A 1 87 ? -2.046 3.969 1.978 1.00 95.19 87 LYS A CA 1
ATOM 725 C C . LYS A 1 87 ? -2.613 4.487 3.301 1.00 95.19 87 LYS A C 1
ATOM 727 O O . LYS A 1 87 ? -1.839 4.927 4.154 1.00 95.19 87 LYS A O 1
ATOM 732 N N . GLY A 1 88 ? -3.933 4.405 3.476 1.00 93.56 88 GLY A N 1
ATOM 733 C CA . GLY A 1 88 ? -4.606 4.759 4.724 1.00 93.56 88 GLY A CA 1
ATOM 734 C C . GLY A 1 88 ? -4.104 3.917 5.897 1.00 93.56 88 GLY A C 1
ATOM 735 O O . GLY A 1 88 ? -3.732 4.472 6.927 1.00 93.56 88 GLY A O 1
ATOM 736 N N . LEU A 1 89 ? -3.985 2.599 5.719 1.00 95.38 89 LEU A N 1
ATOM 737 C CA . LEU A 1 89 ? -3.497 1.676 6.749 1.00 95.38 89 LEU A CA 1
ATOM 738 C C . LEU A 1 89 ? -2.043 1.966 7.164 1.00 95.38 89 LEU A C 1
ATOM 740 O O . LEU A 1 89 ? -1.740 2.029 8.356 1.00 95.38 89 LEU A O 1
ATOM 744 N N . VAL A 1 90 ? -1.152 2.222 6.198 1.00 95.06 90 VAL A N 1
ATOM 745 C CA . VAL A 1 90 ? 0.236 2.644 6.466 1.00 95.06 90 VAL A CA 1
ATOM 746 C C . VAL A 1 90 ? 0.269 3.961 7.240 1.00 95.06 90 VAL A C 1
ATOM 748 O O . VAL A 1 90 ? 1.005 4.086 8.217 1.00 95.06 90 VAL A O 1
ATOM 751 N N . SER A 1 91 ? -0.538 4.942 6.834 1.00 92.38 91 SER A N 1
ATOM 752 C CA . SER A 1 91 ? -0.626 6.220 7.542 1.00 92.38 91 SER A CA 1
ATOM 753 C C . SER A 1 91 ? -1.178 6.044 8.957 1.00 92.38 91 SER A C 1
ATOM 755 O O . SER A 1 91 ? -0.706 6.694 9.882 1.00 92.38 91 SER A O 1
ATOM 757 N N . TRP A 1 92 ? -2.163 5.166 9.141 1.00 91.88 92 TRP A N 1
ATOM 758 C CA . TRP A 1 92 ? -2.800 4.911 10.430 1.00 91.88 92 TRP A CA 1
ATOM 759 C C . TRP A 1 92 ? -1.851 4.253 11.433 1.00 91.88 92 TRP A C 1
ATOM 761 O O . TRP A 1 92 ? -1.899 4.555 12.628 1.00 91.88 92 TRP A O 1
ATOM 771 N N . ARG A 1 93 ? -0.942 3.382 10.975 1.00 91.38 93 ARG A N 1
ATOM 772 C CA . ARG A 1 93 ? 0.076 2.786 11.854 1.00 91.38 93 ARG A CA 1
ATOM 773 C C . ARG A 1 93 ? 1.233 3.731 12.196 1.00 91.38 93 ARG A C 1
ATOM 775 O O . ARG A 1 93 ? 2.065 3.373 13.027 1.00 91.38 93 ARG A O 1
ATOM 782 N N . GLN A 1 94 ? 1.318 4.899 11.565 1.00 91.25 94 GLN A N 1
ATOM 783 C CA . GLN A 1 94 ? 2.422 5.839 11.733 1.00 91.25 94 GLN A CA 1
ATOM 784 C C . GLN A 1 94 ? 2.059 6.997 12.664 1.00 91.25 94 GLN A C 1
ATOM 786 O O . GLN A 1 94 ? 1.136 7.766 12.411 1.00 91.25 94 GLN A O 1
ATOM 791 N N . THR A 1 95 ? 2.871 7.192 13.699 1.00 87.56 95 THR A N 1
ATOM 792 C CA . THR A 1 95 ? 2.762 8.331 14.613 1.00 87.56 95 THR A CA 1
ATOM 793 C C . THR A 1 95 ? 3.951 9.267 14.400 1.00 87.56 95 THR A C 1
ATOM 795 O O . THR A 1 95 ? 5.098 8.814 14.434 1.00 87.56 95 THR A O 1
ATOM 798 N N . PRO A 1 96 ? 3.737 10.575 14.172 1.00 87.69 96 PRO A N 1
ATOM 799 C CA . PRO A 1 96 ? 4.830 11.524 14.052 1.00 87.69 96 PRO A CA 1
ATOM 800 C C . PRO A 1 96 ? 5.554 11.662 15.391 1.00 87.69 96 PRO A C 1
ATOM 802 O O . PRO A 1 96 ? 4.942 11.933 16.423 1.00 87.69 96 PRO A O 1
ATOM 805 N N . ALA A 1 97 ? 6.870 11.534 15.341 1.00 88.56 97 ALA A N 1
ATOM 806 C CA . ALA A 1 97 ? 7.788 11.693 16.451 1.00 88.56 97 ALA A CA 1
ATOM 807 C C . ALA A 1 97 ? 8.794 12.811 16.156 1.00 88.56 97 ALA A C 1
ATOM 809 O O . ALA A 1 97 ? 9.009 13.229 15.010 1.00 88.56 97 ALA A O 1
ATOM 810 N N . ARG A 1 98 ? 9.392 13.337 17.224 1.00 92.50 98 ARG A N 1
ATOM 811 C CA . ARG A 1 98 ? 10.396 14.397 17.159 1.00 92.50 98 ARG A CA 1
ATOM 812 C C . ARG A 1 98 ? 11.590 13.991 18.006 1.00 92.50 98 ARG A C 1
ATOM 814 O O . ARG A 1 98 ? 11.410 13.589 19.147 1.00 92.50 98 ARG A O 1
ATOM 821 N N . ALA A 1 99 ? 12.790 14.141 17.462 1.00 91.88 99 ALA A N 1
ATOM 822 C CA . ALA A 1 99 ? 14.034 13.948 18.202 1.00 91.88 99 ALA A CA 1
ATOM 823 C C . ALA A 1 99 ? 15.015 15.077 17.891 1.00 91.88 99 ALA A C 1
ATOM 825 O O . ALA A 1 99 ? 14.923 15.733 16.854 1.00 91.88 99 ALA A O 1
ATOM 826 N N . LYS A 1 100 ? 15.961 15.317 18.795 1.00 93.69 100 LYS A N 1
ATOM 827 C CA . LYS A 1 100 ? 17.083 16.227 18.564 1.00 93.69 100 LYS A CA 1
ATOM 828 C C . LYS A 1 100 ? 18.241 15.438 17.956 1.00 93.69 100 LYS A C 1
ATOM 830 O O . LYS A 1 100 ? 18.541 14.345 18.419 1.00 93.69 100 LYS A O 1
ATOM 835 N N . ASN A 1 101 ? 18.875 15.971 16.914 1.00 91.19 101 ASN A N 1
ATOM 836 C CA . ASN A 1 101 ? 20.127 15.406 16.411 1.00 91.19 101 ASN A CA 1
ATOM 837 C C . ASN A 1 101 ? 21.323 15.866 17.261 1.00 91.19 101 ASN A C 1
ATOM 839 O O . ASN A 1 101 ? 21.190 16.757 18.099 1.00 91.19 101 ASN A O 1
ATOM 843 N N . ALA A 1 102 ? 22.510 15.324 16.975 1.00 90.38 102 ALA A N 1
ATOM 844 C CA . ALA A 1 102 ? 23.760 15.697 17.646 1.00 90.38 102 ALA A CA 1
ATOM 845 C C . ALA A 1 102 ? 24.104 17.202 17.561 1.00 90.38 102 ALA A C 1
ATOM 847 O O . ALA A 1 102 ? 24.892 17.702 18.350 1.00 90.38 102 ALA A O 1
ATOM 848 N N . ARG A 1 103 ? 23.500 17.942 16.619 1.00 92.81 103 ARG A N 1
ATOM 849 C CA . ARG A 1 103 ? 23.667 19.395 16.435 1.00 92.81 103 ARG A CA 1
ATOM 850 C C . ARG A 1 103 ? 22.514 20.214 17.042 1.00 92.81 103 ARG A C 1
ATOM 852 O O . ARG A 1 103 ? 22.318 21.363 16.658 1.00 92.81 103 ARG A O 1
ATOM 859 N N . GLY A 1 104 ? 21.676 19.617 17.895 1.00 91.00 104 GLY A N 1
ATOM 860 C CA . GLY A 1 104 ? 20.538 20.283 18.546 1.00 91.00 104 GLY A CA 1
ATOM 861 C C . GLY A 1 104 ? 19.352 20.633 17.628 1.00 91.00 104 GLY A C 1
ATOM 862 O O . GLY A 1 104 ? 18.380 21.262 18.069 1.00 91.00 104 GLY A O 1
ATOM 863 N N . ARG A 1 105 ? 19.373 20.216 16.354 1.00 92.62 105 ARG A N 1
ATOM 864 C CA . ARG A 1 105 ? 18.276 20.448 15.400 1.00 92.62 105 ARG A CA 1
ATOM 865 C C . ARG A 1 105 ? 17.169 19.419 15.595 1.00 92.62 105 ARG A C 1
ATOM 867 O O . ARG A 1 105 ? 17.436 18.235 15.790 1.00 92.62 105 ARG A O 1
ATOM 874 N N . THR A 1 106 ? 15.920 19.874 15.520 1.00 93.06 106 THR A N 1
ATOM 875 C CA . THR A 1 106 ? 14.747 19.000 15.628 1.00 93.06 106 THR A CA 1
ATOM 876 C C . THR A 1 106 ? 14.538 18.240 14.323 1.00 93.06 106 THR A C 1
ATOM 878 O O . THR A 1 106 ? 14.214 18.836 13.299 1.00 93.06 106 THR A O 1
ATOM 881 N N . LEU A 1 107 ? 14.676 16.922 14.380 1.00 90.00 107 LEU A N 1
ATOM 882 C CA . LEU A 1 107 ? 14.276 15.998 13.332 1.00 90.00 107 LEU A CA 1
ATOM 883 C C . LEU A 1 107 ? 12.832 15.563 13.569 1.00 90.00 107 LEU A C 1
ATOM 885 O O . LEU A 1 107 ? 12.444 15.243 14.694 1.00 90.00 107 LEU A O 1
ATOM 889 N N . ARG A 1 108 ? 12.039 15.555 12.500 1.00 89.50 108 ARG A N 1
ATOM 890 C CA . ARG A 1 108 ? 10.682 15.005 12.484 1.00 89.50 108 ARG A CA 1
ATOM 891 C C . ARG A 1 108 ? 10.717 13.711 11.687 1.00 89.50 108 ARG A C 1
ATOM 893 O O . ARG A 1 108 ? 11.273 13.690 10.594 1.00 89.50 108 ARG A O 1
ATOM 900 N N . PHE A 1 109 ? 10.135 12.659 12.233 1.00 89.38 109 PHE A N 1
ATOM 901 C CA . PHE A 1 109 ? 10.056 11.350 11.591 1.00 89.38 109 PHE A CA 1
ATOM 902 C C . PHE A 1 109 ? 8.764 10.654 12.012 1.00 89.38 109 PHE A C 1
ATOM 904 O O . PHE A 1 109 ? 8.020 11.175 12.841 1.00 89.38 109 PHE A O 1
ATOM 911 N N . PHE A 1 110 ? 8.485 9.491 11.436 1.00 88.19 110 PHE A N 1
ATOM 912 C CA . PHE A 1 110 ? 7.339 8.669 11.808 1.00 88.19 110 PHE A CA 1
ATOM 913 C C . PHE A 1 110 ? 7.816 7.397 12.503 1.00 88.19 110 PHE A C 1
ATOM 915 O O . PHE A 1 110 ? 8.749 6.744 12.039 1.00 88.19 110 PHE A O 1
ATOM 922 N N . VAL A 1 111 ? 7.161 7.043 13.604 1.00 89.69 111 VAL A N 1
ATOM 923 C CA . VAL A 1 111 ? 7.308 5.753 14.283 1.00 89.69 111 VAL A CA 1
ATOM 924 C C . VAL A 1 111 ? 6.133 4.886 13.866 1.00 89.69 111 VAL A C 1
ATOM 926 O O . VAL A 1 111 ? 4.989 5.327 13.936 1.00 89.69 111 VAL A O 1
ATOM 929 N N . SER A 1 112 ? 6.409 3.671 13.399 1.00 91.06 112 SER A N 1
ATOM 930 C CA . SER A 1 112 ? 5.366 2.737 12.968 1.00 91.06 112 SER A CA 1
ATOM 931 C C . SER A 1 112 ? 5.070 1.746 14.092 1.00 91.06 112 SER A C 1
ATOM 933 O O . SER A 1 112 ? 5.981 1.042 14.526 1.00 91.06 112 SER A O 1
ATOM 935 N N . ARG A 1 113 ? 3.817 1.666 14.556 1.00 90.50 113 ARG A N 1
ATOM 936 C CA . ARG A 1 113 ? 3.388 0.584 15.461 1.00 90.50 113 ARG A CA 1
ATOM 937 C C . ARG A 1 113 ? 3.390 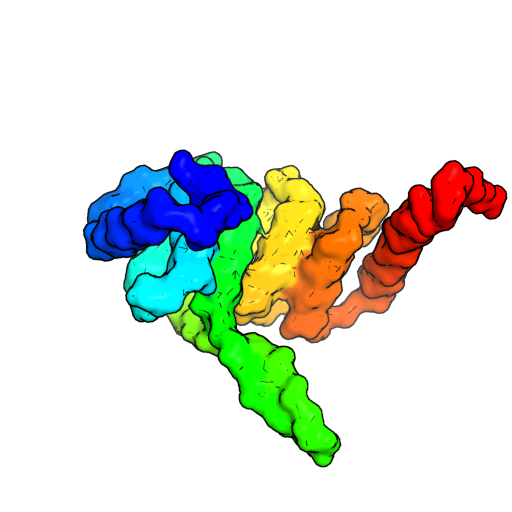-0.742 14.710 1.00 90.50 113 ARG A C 1
ATOM 939 O O . ARG A 1 113 ? 3.024 -0.763 13.532 1.00 90.50 113 ARG A O 1
ATOM 946 N N . LYS A 1 114 ? 3.811 -1.832 15.351 1.00 91.12 114 LYS A N 1
ATOM 947 C CA . LYS A 1 114 ? 3.690 -3.181 14.775 1.00 91.12 114 LYS A CA 1
ATOM 948 C C . LYS A 1 114 ? 2.219 -3.585 14.699 1.00 91.12 114 LYS A C 1
ATOM 950 O O . LYS A 1 114 ? 1.435 -3.146 15.532 1.00 91.12 114 LYS A O 1
ATOM 955 N N . LEU A 1 115 ? 1.878 -4.412 13.714 1.00 93.00 115 LEU A N 1
ATOM 956 C CA . LEU A 1 115 ? 0.533 -4.958 13.519 1.00 93.00 115 LEU A CA 1
ATOM 957 C C . LEU A 1 115 ? 0.616 -6.491 13.486 1.00 93.00 115 LEU A C 1
ATOM 959 O O . LEU A 1 115 ? 0.539 -7.075 12.407 1.00 93.00 115 LEU A O 1
ATOM 963 N N . PRO A 1 116 ? 0.809 -7.164 14.638 1.00 91.62 116 PRO A N 1
ATOM 964 C CA . PRO A 1 116 ? 1.082 -8.603 14.665 1.00 91.62 116 PRO A CA 1
ATOM 965 C C . PRO A 1 116 ? -0.004 -9.445 13.987 1.00 91.62 116 PRO A C 1
ATOM 967 O O . PRO A 1 116 ? 0.284 -10.494 13.431 1.00 91.62 116 PRO A O 1
ATOM 970 N N . TRP A 1 117 ? -1.253 -8.974 13.977 1.00 92.69 117 TRP A N 1
ATOM 971 C CA . TRP A 1 117 ? -2.370 -9.664 13.329 1.00 92.69 117 TRP A CA 1
ATOM 972 C C . TRP A 1 117 ? -2.303 -9.690 11.794 1.00 92.69 117 TRP A C 1
ATOM 974 O O . TRP A 1 117 ? -3.045 -10.461 11.193 1.00 92.69 117 TRP A O 1
ATOM 984 N N . LEU A 1 118 ? -1.460 -8.870 11.154 1.00 93.12 118 LEU A N 1
ATOM 985 C CA . LEU A 1 118 ? -1.193 -8.975 9.713 1.00 93.12 118 LEU A CA 1
ATOM 986 C C . LEU A 1 118 ? -0.241 -10.134 9.388 1.00 93.12 118 LEU A C 1
ATOM 988 O O . LEU A 1 118 ? -0.361 -10.747 8.330 1.00 93.12 118 LEU A O 1
ATOM 992 N N . GLU A 1 119 ? 0.683 -10.422 10.305 1.00 87.94 119 GLU A N 1
ATOM 993 C CA . GLU A 1 119 ? 1.710 -11.464 10.177 1.00 87.94 119 GLU A CA 1
ATOM 994 C C . GLU A 1 119 ? 1.265 -12.797 10.800 1.00 87.94 119 GLU A C 1
ATOM 996 O O . GLU A 1 119 ? 1.785 -13.859 10.453 1.00 87.94 119 GLU A O 1
ATOM 1001 N N . ALA A 1 120 ? 0.291 -12.754 11.711 1.00 89.06 120 ALA A N 1
ATOM 1002 C CA . ALA A 1 120 ? -0.268 -13.930 12.354 1.00 89.06 120 ALA A CA 1
ATOM 1003 C C . ALA A 1 120 ? -1.037 -14.801 11.352 1.00 89.06 120 ALA A C 1
ATOM 1005 O O . ALA A 1 120 ? -1.843 -14.315 10.552 1.00 89.06 120 ALA A O 1
ATOM 1006 N N . LYS A 1 121 ? -0.815 -16.112 11.442 1.00 89.31 121 LYS A N 1
ATOM 1007 C CA . LYS A 1 121 ? -1.615 -17.116 10.740 1.00 89.31 121 LYS A CA 1
ATOM 1008 C C . LYS A 1 121 ? -2.873 -17.393 11.551 1.00 89.31 121 LYS A C 1
ATOM 1010 O O . LYS A 1 121 ? -2.808 -17.525 12.772 1.00 89.31 121 LYS A O 1
ATOM 1015 N N . GLU A 1 122 ? -4.011 -17.429 10.872 1.00 85.12 122 GLU A N 1
ATOM 1016 C CA . GLU A 1 122 ? -5.262 -17.871 11.486 1.00 85.12 122 GLU A CA 1
ATOM 1017 C C . GLU A 1 122 ? -5.246 -19.402 11.611 1.00 85.12 122 GLU A C 1
ATOM 1019 O O . GLU A 1 122 ? -4.498 -20.088 10.911 1.00 85.12 122 GLU A O 1
ATOM 1024 N N . GLU A 1 123 ? -6.015 -19.947 12.550 1.00 85.12 123 GLU A N 1
ATOM 1025 C CA . GLU A 1 123 ? -6.045 -21.390 12.783 1.00 85.12 123 GLU A CA 1
ATOM 1026 C C . GLU A 1 123 ? -6.525 -22.130 11.525 1.00 85.12 123 GLU A C 1
ATOM 1028 O O . GLU A 1 123 ? -7.534 -21.763 10.926 1.00 85.12 123 GLU A O 1
ATOM 1033 N N . GLY A 1 124 ? -5.768 -23.143 11.094 1.00 84.00 124 GLY A N 1
ATOM 1034 C CA . GLY A 1 124 ? -6.036 -23.887 9.857 1.00 84.00 124 GLY A CA 1
ATOM 1035 C C . GLY A 1 124 ? -5.532 -23.220 8.569 1.00 84.00 124 GLY A C 1
ATOM 1036 O O . GLY A 1 124 ? -5.542 -23.858 7.518 1.00 84.00 124 GLY A O 1
ATOM 1037 N N . GLU A 1 125 ? -5.027 -21.986 8.629 1.00 86.12 125 GLU A N 1
ATOM 1038 C CA . GLU A 1 125 ? -4.512 -21.271 7.460 1.00 86.12 125 GLU A CA 1
ATOM 1039 C C . GLU A 1 125 ? -3.001 -21.474 7.280 1.00 86.12 125 GLU A C 1
ATOM 1041 O O . GLU A 1 125 ? -2.194 -21.263 8.189 1.00 86.12 125 GLU A O 1
ATOM 1046 N N . ARG A 1 126 ? -2.588 -21.839 6.059 1.00 87.88 126 ARG A N 1
ATOM 1047 C CA . ARG A 1 126 ? -1.165 -22.016 5.714 1.00 87.88 126 ARG A CA 1
ATOM 1048 C C . ARG A 1 126 ? -0.410 -20.686 5.648 1.00 87.88 126 ARG A C 1
ATOM 1050 O O . ARG A 1 126 ? 0.778 -20.635 5.990 1.00 87.88 126 ARG A O 1
ATOM 1057 N N . PHE A 1 127 ? -1.097 -19.642 5.199 1.00 90.19 127 PHE A N 1
ATOM 1058 C CA . PHE A 1 127 ? -0.550 -18.322 4.911 1.00 90.19 127 PHE A CA 1
ATOM 1059 C C . PHE A 1 127 ? -1.188 -17.264 5.813 1.00 90.19 127 PHE A C 1
ATOM 1061 O O . PHE A 1 127 ? -2.364 -17.361 6.162 1.00 90.19 127 PHE A O 1
ATOM 1068 N N . ASN A 1 128 ? -0.425 -16.243 6.194 1.00 91.81 128 ASN A N 1
ATOM 1069 C CA . ASN A 1 128 ? -0.980 -15.069 6.860 1.00 91.81 128 ASN A CA 1
ATOM 1070 C C . ASN A 1 128 ? -1.705 -14.150 5.859 1.00 91.81 128 ASN A C 1
ATOM 1072 O O . ASN A 1 128 ? -1.730 -14.372 4.646 1.00 91.81 128 ASN A O 1
ATOM 1076 N N . VAL A 1 129 ? -2.329 -13.097 6.385 1.00 91.88 129 VAL A N 1
ATOM 1077 C CA . VAL A 1 129 ? -3.164 -12.175 5.605 1.00 91.88 129 VAL A CA 1
ATOM 1078 C C . VAL A 1 129 ? -2.369 -11.461 4.500 1.00 91.88 129 VAL A C 1
ATOM 1080 O O . VAL A 1 129 ? -2.902 -11.262 3.406 1.00 91.88 129 VAL A O 1
ATOM 1083 N N . LEU A 1 130 ? -1.113 -11.085 4.763 1.00 94.19 130 LEU A N 1
ATOM 1084 C CA . LEU A 1 130 ? -0.249 -10.419 3.783 1.00 94.19 130 LEU A CA 1
ATOM 1085 C C . LEU A 1 130 ? 0.3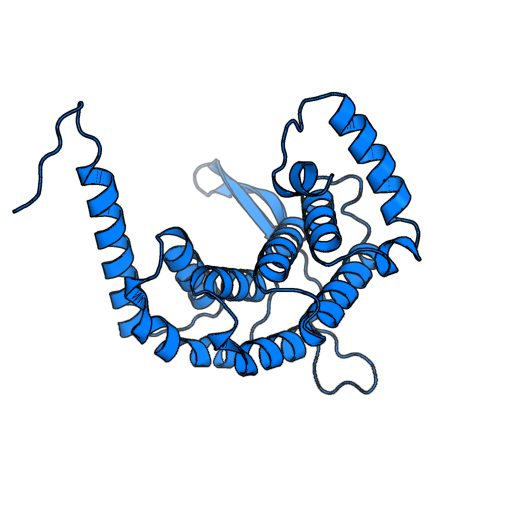12 -11.394 2.743 1.00 94.19 130 LEU A C 1
ATOM 1087 O O . LEU A 1 130 ? 0.372 -11.038 1.572 1.00 94.19 130 LEU A O 1
ATOM 1091 N N . GLU A 1 131 ? 0.656 -12.618 3.143 1.00 94.75 131 GLU A N 1
ATOM 1092 C CA . GLU A 1 131 ? 1.118 -13.685 2.247 1.00 94.75 131 GLU A CA 1
ATOM 1093 C C . GLU A 1 131 ? 0.037 -14.047 1.219 1.00 94.75 131 GLU A C 1
ATOM 1095 O O . GLU A 1 131 ? 0.321 -14.059 0.022 1.00 94.75 131 GLU A O 1
ATOM 1100 N N . ARG A 1 132 ? -1.221 -14.236 1.651 1.00 93.44 132 ARG A N 1
ATOM 1101 C CA . ARG A 1 132 ? -2.350 -14.490 0.731 1.00 93.44 132 ARG A CA 1
ATOM 1102 C C . ARG A 1 132 ? -2.570 -13.337 -0.246 1.00 93.44 132 ARG A C 1
ATOM 1104 O O . ARG A 1 132 ? -2.743 -13.557 -1.442 1.00 93.44 132 ARG A O 1
ATOM 1111 N N . LEU A 1 133 ? -2.521 -12.098 0.255 1.00 95.19 133 LEU A N 1
ATOM 1112 C CA . LEU A 1 133 ? -2.616 -10.920 -0.603 1.00 95.19 133 LEU A CA 1
ATOM 1113 C C . LEU A 1 133 ? -1.457 -10.876 -1.613 1.00 95.19 133 LEU A C 1
ATOM 1115 O O . LEU A 1 133 ? -1.685 -10.578 -2.783 1.00 95.19 133 LEU A O 1
ATOM 1119 N N . GLY A 1 134 ? -0.234 -11.180 -1.175 1.00 95.56 134 GLY A N 1
ATOM 1120 C CA . GLY A 1 134 ? 0.951 -11.245 -2.024 1.00 95.56 134 GLY A CA 1
ATOM 1121 C C . GLY A 1 134 ? 0.805 -12.278 -3.141 1.00 95.56 134 GLY A C 1
ATOM 1122 O O . GLY A 1 134 ? 1.000 -11.942 -4.307 1.00 95.56 134 GLY A O 1
ATOM 1123 N N . GLU A 1 135 ? 0.375 -13.496 -2.809 1.00 94.81 135 GLU A N 1
ATOM 1124 C CA . GLU A 1 135 ? 0.095 -14.550 -3.790 1.00 94.81 135 GLU A CA 1
ATOM 1125 C C . GLU A 1 135 ? -0.930 -14.086 -4.835 1.00 94.81 135 GLU A C 1
ATOM 1127 O O . GLU A 1 135 ? -0.689 -14.193 -6.041 1.00 94.81 135 GLU A O 1
ATOM 1132 N N . HIS A 1 136 ? -2.039 -13.492 -4.385 1.00 95.00 136 HIS A N 1
ATOM 1133 C CA . HIS A 1 136 ? -3.088 -13.005 -5.276 1.00 95.00 136 HIS A CA 1
ATOM 1134 C C . HIS A 1 136 ? -2.600 -11.878 -6.205 1.00 95.00 136 HIS A C 1
ATOM 1136 O O . HIS A 1 136 ? -2.965 -11.842 -7.381 1.00 95.00 136 HIS A O 1
ATOM 1142 N N . ILE A 1 137 ? -1.740 -10.975 -5.713 1.00 96.25 137 ILE A N 1
ATOM 1143 C CA . ILE A 1 137 ? -1.106 -9.930 -6.534 1.00 96.25 137 ILE A CA 1
ATOM 1144 C C . ILE A 1 137 ? -0.186 -10.561 -7.587 1.00 96.25 137 ILE A C 1
ATOM 1146 O O . ILE A 1 137 ? -0.258 -10.179 -8.755 1.00 96.25 137 ILE A O 1
ATOM 1150 N N . CYS A 1 138 ? 0.652 -11.529 -7.202 1.00 95.38 138 CYS A N 1
ATOM 1151 C CA . CYS A 1 138 ? 1.575 -12.205 -8.117 1.00 95.38 138 CYS A CA 1
ATOM 1152 C C . CYS A 1 138 ? 0.838 -12.893 -9.271 1.00 95.38 138 CYS A C 1
ATOM 1154 O O . CYS A 1 138 ? 1.218 -12.733 -10.429 1.00 95.38 138 CYS A O 1
ATOM 1156 N N . GLN A 1 139 ? -0.254 -13.601 -8.973 1.00 93.50 139 GLN A N 1
ATOM 1157 C CA . GLN A 1 139 ? -1.066 -14.292 -9.981 1.00 93.50 139 GLN A CA 1
ATOM 1158 C C . GLN A 1 139 ? -1.749 -13.334 -10.970 1.00 93.50 139 GLN A C 1
ATOM 1160 O O . GLN A 1 139 ? -2.186 -13.751 -12.041 1.00 93.50 139 GLN A O 1
ATOM 1165 N N . ARG A 1 140 ? -1.868 -12.048 -10.619 1.00 92.44 140 ARG A N 1
ATOM 1166 C CA . ARG A 1 140 ? -2.691 -11.068 -11.338 1.00 92.44 140 ARG A CA 1
ATOM 1167 C C . ARG A 1 140 ? -1.959 -9.756 -11.585 1.00 92.44 140 ARG A C 1
ATOM 1169 O O . ARG A 1 140 ? -2.586 -8.703 -11.649 1.00 92.44 140 ARG A O 1
ATOM 1176 N N . VAL A 1 141 ? -0.640 -9.796 -11.770 1.00 92.50 141 VAL A N 1
ATOM 1177 C CA . VAL A 1 141 ? 0.182 -8.589 -11.970 1.00 92.50 141 VAL A CA 1
ATOM 1178 C C . VAL A 1 141 ? -0.335 -7.693 -13.107 1.00 92.50 141 VAL A C 1
ATOM 1180 O O . VAL A 1 141 ? -0.325 -6.470 -12.987 1.00 92.50 141 VAL A O 1
ATOM 1183 N N . HIS A 1 142 ? -0.879 -8.288 -14.173 1.00 91.88 142 HIS A N 1
ATOM 1184 C CA . HIS A 1 142 ? -1.446 -7.570 -15.321 1.00 91.88 142 HIS A CA 1
ATOM 1185 C C . HIS A 1 142 ? -2.787 -6.878 -15.037 1.00 91.88 142 HIS A C 1
ATOM 1187 O O . HIS A 1 142 ? -3.228 -6.060 -15.839 1.00 91.88 142 HIS A O 1
ATOM 1193 N N . TYR A 1 143 ? -3.427 -7.175 -13.904 1.00 93.94 143 TYR A N 1
ATOM 1194 C CA . TYR A 1 143 ? -4.639 -6.485 -13.467 1.00 93.94 143 TYR A CA 1
ATOM 1195 C C . TYR A 1 143 ? -4.346 -5.074 -12.939 1.00 93.94 143 TYR A C 1
ATOM 1197 O O . TYR A 1 143 ? -5.245 -4.240 -12.869 1.00 93.94 143 TYR A O 1
ATOM 1205 N N . PHE A 1 144 ? -3.088 -4.790 -12.593 1.00 95.50 144 PHE A N 1
ATOM 1206 C CA . PHE A 1 144 ? -2.650 -3.502 -12.073 1.00 95.50 144 PHE A CA 1
ATOM 1207 C C . PHE A 1 144 ? -2.102 -2.612 -13.188 1.00 95.50 144 PHE A C 1
ATOM 1209 O O . PHE A 1 144 ? -1.304 -3.037 -14.030 1.00 95.50 144 PHE A O 1
ATOM 1216 N N . THR A 1 145 ? -2.421 -1.320 -13.127 1.00 95.62 145 THR A N 1
ATOM 1217 C CA . THR A 1 145 ? -1.546 -0.318 -13.742 1.00 95.62 145 THR A CA 1
ATOM 1218 C C . THR A 1 145 ? -0.204 -0.291 -13.007 1.00 95.62 145 THR A C 1
ATOM 1220 O O . THR A 1 145 ? -0.103 -0.637 -11.826 1.00 95.62 145 THR A O 1
ATOM 1223 N N . LEU A 1 146 ? 0.853 0.162 -13.683 1.00 94.81 146 LEU A N 1
ATOM 1224 C CA . LEU A 1 146 ? 2.187 0.190 -13.083 1.00 94.81 146 LEU A CA 1
ATOM 1225 C C . LEU A 1 146 ? 2.259 1.132 -11.865 1.00 94.81 146 LEU A C 1
ATOM 1227 O O . LEU A 1 146 ? 2.931 0.829 -10.877 1.00 94.81 146 LEU A O 1
ATOM 1231 N N . GLY A 1 147 ? 1.502 2.234 -11.896 1.00 96.12 147 GLY A N 1
ATOM 1232 C CA . GLY A 1 147 ? 1.383 3.152 -10.766 1.00 96.12 147 GLY A CA 1
ATOM 1233 C C . GLY A 1 147 ? 0.678 2.526 -9.560 1.00 96.12 147 GLY A C 1
ATOM 1234 O O . GLY A 1 147 ? 1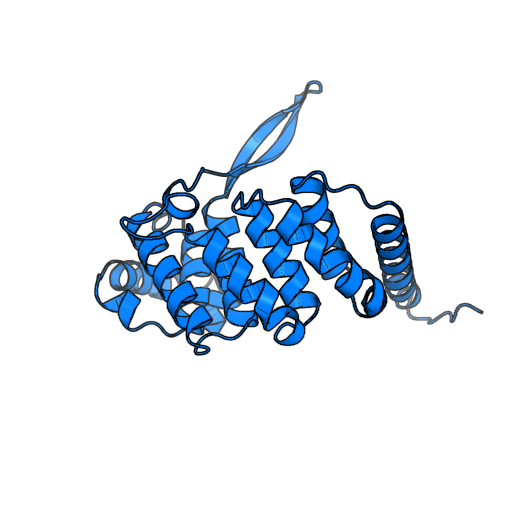.162 2.648 -8.430 1.00 96.12 147 GLY A O 1
ATOM 1235 N N . GLU A 1 148 ? -0.411 1.781 -9.780 1.00 97.56 148 GLU A N 1
ATOM 1236 C CA . GLU A 1 148 ? -1.086 1.041 -8.707 1.00 97.56 148 GLU A CA 1
ATOM 1237 C C . GLU A 1 148 ? -0.169 -0.021 -8.102 1.00 97.56 148 GLU A C 1
ATOM 1239 O O . GLU A 1 148 ? -0.006 -0.047 -6.881 1.00 97.56 148 GLU A O 1
ATOM 1244 N N . LEU A 1 149 ? 0.483 -0.834 -8.941 1.00 97.75 149 LEU A N 1
ATOM 1245 C CA . LEU A 1 149 ? 1.418 -1.862 -8.489 1.00 97.75 149 LEU A CA 1
ATOM 1246 C C . LEU A 1 149 ? 2.545 -1.249 -7.651 1.00 97.75 149 LEU A C 1
ATOM 1248 O O . LEU A 1 149 ? 2.773 -1.691 -6.526 1.00 97.75 149 LEU A O 1
ATOM 1252 N N . SER A 1 150 ? 3.200 -0.188 -8.140 1.00 98.00 150 SER A N 1
ATOM 1253 C CA . SER A 1 150 ? 4.275 0.487 -7.398 1.00 98.00 150 SER A CA 1
ATOM 1254 C C . SER A 1 150 ? 3.804 0.945 -6.014 1.00 98.00 150 SER A C 1
ATOM 1256 O O . SER A 1 150 ? 4.498 0.773 -5.008 1.00 98.00 150 SER A O 1
ATOM 1258 N N . SER A 1 151 ? 2.583 1.482 -5.941 1.00 98.25 151 SER A N 1
ATOM 1259 C CA . SER A 1 151 ? 2.015 1.954 -4.693 1.00 98.25 151 SER A CA 1
ATOM 1260 C C . SER A 1 151 ? 1.647 0.814 -3.749 1.00 98.25 151 SER A C 1
ATOM 1262 O O . SER A 1 151 ? 1.801 0.988 -2.539 1.00 98.25 151 SER A O 1
ATOM 1264 N N . VAL A 1 152 ? 1.144 -0.313 -4.258 1.00 98.12 152 VAL A N 1
ATOM 1265 C CA . VAL A 1 152 ? 0.851 -1.500 -3.445 1.00 98.12 152 VAL A CA 1
ATOM 1266 C C . VAL A 1 152 ? 2.145 -2.079 -2.885 1.00 98.12 152 VAL A C 1
ATOM 1268 O O . VAL A 1 152 ? 2.229 -2.262 -1.674 1.00 98.12 152 VAL A O 1
ATOM 1271 N N . LEU A 1 153 ? 3.179 -2.258 -3.716 1.00 98.19 153 LEU A N 1
ATOM 1272 C CA . LEU A 1 153 ? 4.493 -2.746 -3.279 1.00 98.19 153 LEU A CA 1
ATOM 1273 C C . LEU A 1 153 ? 5.077 -1.864 -2.172 1.00 98.19 153 LEU A C 1
ATOM 1275 O O . LEU A 1 153 ? 5.512 -2.367 -1.135 1.00 98.19 153 LEU A O 1
ATOM 1279 N N . ARG A 1 154 ? 5.028 -0.534 -2.338 1.00 98.12 154 ARG A N 1
ATOM 1280 C CA . ARG A 1 154 ? 5.466 0.384 -1.280 1.00 98.12 154 ARG A CA 1
ATOM 1281 C C . ARG A 1 154 ? 4.644 0.200 -0.013 1.00 98.12 154 ARG A C 1
ATOM 1283 O O . ARG A 1 154 ? 5.221 0.113 1.066 1.00 98.12 154 ARG A O 1
ATOM 1290 N N . SER A 1 155 ? 3.319 0.156 -0.111 1.00 98.06 155 SER A N 1
ATOM 1291 C CA . SER A 1 155 ? 2.493 0.016 1.084 1.00 98.06 155 SER A CA 1
ATOM 1292 C C . SER A 1 155 ? 2.748 -1.305 1.809 1.00 98.06 155 SER A C 1
ATOM 1294 O O . SER A 1 155 ? 2.914 -1.271 3.022 1.00 98.06 155 SER A O 1
ATOM 1296 N N . LEU A 1 156 ? 2.871 -2.431 1.100 1.00 97.50 156 LEU A N 1
ATOM 1297 C CA . LEU A 1 156 ? 3.201 -3.733 1.694 1.00 97.50 156 LEU A CA 1
ATOM 1298 C C . LEU A 1 156 ? 4.546 -3.704 2.426 1.00 97.50 156 LEU A C 1
ATOM 1300 O O . LEU A 1 156 ? 4.620 -4.121 3.581 1.00 97.50 156 LEU A O 1
ATOM 1304 N N . ALA A 1 157 ? 5.578 -3.104 1.827 1.00 97.00 157 ALA A N 1
ATOM 1305 C CA . ALA A 1 157 ? 6.873 -2.964 2.488 1.00 97.00 157 ALA A CA 1
ATOM 1306 C C . ALA A 1 157 ? 6.756 -2.150 3.785 1.00 97.00 157 ALA A C 1
ATOM 1308 O O . ALA A 1 157 ? 7.356 -2.483 4.807 1.00 97.00 157 ALA A O 1
ATOM 1309 N N . TYR A 1 158 ? 5.944 -1.092 3.775 1.00 96.00 158 TYR A N 1
ATOM 1310 C CA . TYR A 1 158 ? 5.663 -0.260 4.948 1.00 96.00 158 TYR A CA 1
ATOM 1311 C C . TYR A 1 158 ? 4.634 -0.862 5.914 1.00 96.00 158 TYR A C 1
ATOM 1313 O O . TYR A 1 158 ? 4.430 -0.290 6.983 1.00 96.00 158 TYR A O 1
ATOM 1321 N N . LEU A 1 159 ? 4.016 -1.996 5.583 1.00 95.75 159 LEU A N 1
ATOM 1322 C CA . LEU A 1 159 ? 3.228 -2.853 6.477 1.00 95.75 159 LEU A CA 1
ATOM 1323 C C . LEU A 1 159 ? 4.057 -4.025 7.025 1.00 95.75 159 LEU A C 1
ATOM 1325 O O . LEU A 1 159 ? 3.497 -4.913 7.648 1.00 95.75 159 LEU A O 1
ATOM 1329 N N . ASP A 1 160 ? 5.379 -3.974 6.836 1.00 94.50 160 ASP A N 1
ATOM 1330 C CA . ASP A 1 160 ? 6.356 -4.986 7.252 1.00 94.50 160 ASP A CA 1
ATOM 1331 C C . ASP A 1 160 ? 6.196 -6.346 6.553 1.00 94.50 160 ASP A C 1
ATOM 1333 O O . ASP A 1 160 ? 6.682 -7.360 7.042 1.00 94.50 160 ASP A O 1
ATOM 1337 N N . PHE A 1 161 ? 5.619 -6.371 5.343 1.00 95.44 161 PHE A N 1
ATOM 1338 C CA . PHE A 1 161 ? 5.688 -7.562 4.497 1.00 95.44 161 PHE A CA 1
ATOM 1339 C C . PHE A 1 161 ? 7.128 -7.771 4.002 1.00 95.44 161 PHE A C 1
ATOM 1341 O O . PHE A 1 161 ? 7.558 -7.121 3.045 1.00 95.44 161 PHE A O 1
ATOM 1348 N N . GLY A 1 162 ? 7.880 -8.614 4.713 1.00 92.56 162 GLY A N 1
ATOM 1349 C CA . GLY A 1 162 ? 9.334 -8.778 4.596 1.00 92.56 162 GLY A CA 1
ATOM 1350 C C . GLY A 1 162 ? 9.825 -9.861 3.631 1.00 92.56 162 GLY A C 1
ATOM 1351 O O . GLY A 1 162 ? 10.993 -10.235 3.699 1.00 92.56 162 GLY A O 1
ATOM 1352 N N . ASP A 1 163 ? 8.959 -10.404 2.775 1.00 94.00 163 ASP A N 1
ATOM 1353 C CA . ASP A 1 163 ? 9.346 -11.424 1.797 1.00 94.00 163 ASP A CA 1
ATOM 1354 C C . ASP A 1 163 ? 10.079 -10.780 0.612 1.00 94.00 163 ASP A C 1
ATOM 1356 O O . ASP A 1 163 ? 9.460 -10.215 -0.285 1.00 94.00 163 ASP A O 1
ATOM 1360 N N . ALA A 1 164 ? 11.410 -10.848 0.606 1.00 95.19 164 ALA A N 1
ATOM 1361 C CA . ALA A 1 164 ? 12.239 -10.289 -0.458 1.00 95.19 164 ALA A CA 1
ATOM 1362 C C . ALA A 1 164 ? 11.983 -10.941 -1.831 1.00 95.19 164 ALA A C 1
ATOM 1364 O O . ALA A 1 164 ? 12.092 -10.257 -2.854 1.00 95.19 164 ALA A O 1
ATOM 1365 N N . ASP A 1 165 ? 11.636 -12.229 -1.868 1.00 95.44 165 ASP A N 1
ATOM 1366 C CA . ASP A 1 165 ? 11.413 -12.959 -3.116 1.00 95.44 165 ASP A CA 1
ATOM 1367 C C . ASP A 1 165 ? 10.125 -12.504 -3.795 1.00 95.44 165 ASP A C 1
ATOM 1369 O O . ASP A 1 165 ? 10.130 -12.291 -5.010 1.00 95.44 165 ASP A O 1
ATOM 1373 N N . PHE A 1 166 ? 9.082 -12.195 -3.018 1.00 96.75 166 PHE A N 1
ATOM 1374 C CA . PHE A 1 166 ? 7.875 -11.542 -3.530 1.00 96.75 166 PHE A CA 1
ATOM 1375 C C . PHE A 1 166 ? 8.206 -10.286 -4.354 1.00 96.75 166 PHE A C 1
ATOM 1377 O O . PHE A 1 166 ? 7.754 -10.151 -5.489 1.00 96.75 166 PHE A O 1
ATOM 1384 N N . TYR A 1 167 ? 9.041 -9.375 -3.841 1.00 97.69 167 TYR A N 1
ATOM 1385 C CA . TYR A 1 167 ? 9.387 -8.149 -4.577 1.00 97.69 167 TYR A CA 1
ATOM 1386 C C . TYR A 1 167 ? 10.282 -8.424 -5.794 1.00 97.69 167 TYR A C 1
ATOM 1388 O O . TYR A 1 167 ? 10.165 -7.728 -6.807 1.00 97.69 167 TYR A O 1
ATOM 1396 N N . ARG A 1 168 ? 11.162 -9.436 -5.723 1.00 96.44 168 ARG A N 1
ATOM 1397 C CA . ARG A 1 168 ? 12.051 -9.817 -6.835 1.00 96.44 168 ARG A CA 1
ATOM 1398 C C . ARG A 1 168 ? 11.279 -10.278 -8.067 1.00 96.44 168 ARG A C 1
ATOM 1400 O O . ARG A 1 168 ? 11.706 -9.959 -9.176 1.00 96.44 168 ARG A O 1
ATOM 1407 N N . VAL A 1 169 ? 10.137 -10.947 -7.894 1.00 96.12 169 VAL A N 1
ATOM 1408 C CA . VAL A 1 169 ? 9.283 -11.397 -9.011 1.00 96.12 169 VAL A CA 1
ATOM 1409 C C . VAL A 1 169 ? 8.865 -10.235 -9.920 1.00 96.12 169 VAL A C 1
ATOM 1411 O O . VAL A 1 169 ? 8.763 -10.405 -11.132 1.00 96.12 169 VAL A O 1
ATOM 1414 N N . PHE A 1 170 ? 8.695 -9.027 -9.377 1.00 96.88 170 PHE A N 1
ATOM 1415 C CA . PHE A 1 170 ? 8.279 -7.860 -10.162 1.00 96.88 170 PHE A CA 1
ATOM 1416 C C . PHE A 1 170 ? 9.431 -7.154 -10.890 1.00 96.88 170 PHE A C 1
ATOM 1418 O O . PHE A 1 170 ? 9.176 -6.259 -11.694 1.00 96.88 170 PHE A O 1
ATOM 1425 N N . VAL A 1 171 ? 10.694 -7.525 -10.649 1.00 96.62 171 VAL A N 1
ATOM 1426 C CA . VAL A 1 171 ? 11.853 -6.846 -11.256 1.00 96.62 171 VAL A CA 1
ATOM 1427 C C . VAL A 1 171 ? 11.823 -6.881 -12.787 1.00 96.62 171 VAL A C 1
ATOM 1429 O O . VAL A 1 171 ? 11.955 -5.806 -13.376 1.00 96.62 171 VAL A O 1
ATOM 1432 N N . PRO A 1 172 ? 11.649 -8.040 -13.458 1.00 95.62 172 PRO A N 1
ATOM 1433 C CA . PRO A 1 172 ? 11.608 -8.082 -14.921 1.00 95.62 172 PRO A CA 1
ATOM 1434 C C . PRO A 1 172 ? 10.457 -7.235 -15.473 1.00 95.62 172 PRO A C 1
ATOM 1436 O O . PRO A 1 172 ? 10.680 -6.366 -16.312 1.00 95.62 172 PRO A O 1
ATOM 1439 N N . PHE A 1 173 ? 9.265 -7.388 -14.890 1.00 94.69 173 PHE A N 1
ATOM 1440 C CA . PHE A 1 173 ? 8.063 -6.644 -15.271 1.00 94.69 173 PHE A CA 1
ATOM 1441 C C . PHE A 1 173 ? 8.241 -5.120 -15.164 1.00 94.69 173 PHE A C 1
ATOM 1443 O O . PHE A 1 173 ? 7.811 -4.372 -16.042 1.00 94.69 173 PHE A O 1
ATOM 1450 N N . ILE A 1 174 ? 8.897 -4.636 -14.103 1.00 96.62 174 ILE A N 1
ATOM 1451 C CA . ILE A 1 174 ? 9.178 -3.205 -13.925 1.00 96.62 174 ILE A CA 1
ATOM 1452 C C . ILE A 1 174 ? 10.242 -2.728 -14.921 1.00 96.62 174 ILE A C 1
ATOM 1454 O O . ILE A 1 174 ? 10.102 -1.634 -15.465 1.00 96.62 174 ILE A O 1
ATOM 1458 N N . LYS A 1 175 ? 11.296 -3.518 -15.177 1.00 96.94 175 LYS A N 1
ATOM 1459 C CA . LYS A 1 175 ? 12.358 -3.156 -16.135 1.00 96.94 175 LYS A CA 1
ATOM 1460 C C . LYS A 1 175 ? 11.806 -2.977 -17.547 1.00 96.94 175 LYS A C 1
ATOM 1462 O O . LYS A 1 175 ? 12.134 -1.988 -18.194 1.00 96.94 175 LYS A O 1
ATOM 1467 N N . GLU A 1 176 ? 10.943 -3.888 -17.988 1.00 95.94 176 GLU A N 1
ATOM 1468 C CA . GLU A 1 176 ? 10.307 -3.844 -19.313 1.00 95.94 176 GLU A CA 1
ATOM 1469 C C . GLU A 1 176 ? 9.434 -2.601 -19.516 1.00 95.94 176 GLU A C 1
ATOM 1471 O O . GLU A 1 176 ? 9.274 -2.126 -20.637 1.00 95.94 176 GLU A O 1
ATOM 1476 N N . ARG A 1 177 ? 8.892 -2.046 -18.427 1.00 95.50 177 ARG A N 1
ATOM 1477 C CA . ARG A 1 177 ? 7.914 -0.952 -18.457 1.00 95.50 177 ARG A CA 1
ATOM 1478 C C . ARG A 1 177 ? 8.398 0.316 -17.765 1.00 95.50 177 ARG A C 1
ATOM 1480 O O . ARG A 1 177 ? 7.600 1.190 -17.435 1.00 95.50 177 ARG A O 1
ATOM 1487 N N . VAL A 1 178 ? 9.704 0.443 -17.533 1.00 95.75 178 VAL A N 1
ATOM 1488 C CA . VAL A 1 178 ? 10.261 1.548 -16.738 1.00 95.75 178 VAL A CA 1
ATOM 1489 C C . VAL A 1 178 ? 9.917 2.922 -17.330 1.00 95.75 178 VAL A C 1
ATOM 1491 O O . VAL A 1 178 ? 9.707 3.873 -16.580 1.00 95.75 178 VAL A O 1
ATOM 1494 N N . GLY A 1 179 ? 9.783 3.011 -18.660 1.00 94.56 179 GLY A N 1
ATOM 1495 C CA . GLY A 1 179 ? 9.395 4.228 -19.380 1.00 94.56 179 GLY A CA 1
ATOM 1496 C C . GLY A 1 179 ? 7.992 4.749 -19.039 1.00 94.56 179 GLY A C 1
ATOM 1497 O O . GLY A 1 179 ? 7.760 5.958 -19.127 1.00 94.56 179 GLY A O 1
ATOM 1498 N N . ASP A 1 180 ? 7.098 3.873 -18.570 1.00 94.12 180 ASP A N 1
ATOM 1499 C CA . ASP A 1 180 ? 5.713 4.204 -18.211 1.00 94.12 180 ASP A CA 1
ATOM 1500 C C . ASP A 1 180 ? 5.598 4.818 -16.805 1.00 94.12 180 ASP A C 1
ATOM 1502 O O . ASP A 1 180 ? 4.561 5.384 -16.456 1.00 94.12 180 ASP A O 1
ATOM 1506 N N . LEU A 1 181 ? 6.638 4.708 -15.969 1.00 94.75 181 LEU A N 1
ATOM 1507 C CA . LEU A 1 181 ? 6.592 5.169 -14.579 1.00 94.75 181 LEU A CA 1
ATOM 1508 C C . LEU A 1 181 ? 6.563 6.698 -14.494 1.00 94.75 181 LEU A C 1
ATOM 1510 O O . LEU A 1 181 ? 7.435 7.384 -15.043 1.00 94.75 181 LEU A O 1
ATOM 1514 N N . ALA A 1 182 ? 5.631 7.240 -13.709 1.00 94.31 182 ALA A N 1
ATOM 1515 C CA . ALA A 1 182 ? 5.707 8.622 -13.255 1.00 94.31 182 ALA A CA 1
ATOM 1516 C C . ALA A 1 182 ? 6.748 8.768 -12.130 1.00 94.31 182 ALA A C 1
ATOM 1518 O O . ALA A 1 182 ? 7.154 7.792 -11.495 1.00 94.31 182 ALA A O 1
ATOM 1519 N N . CYS A 1 183 ? 7.147 10.006 -11.814 1.00 93.69 183 CYS A N 1
ATOM 1520 C CA . CYS A 1 183 ? 8.090 10.277 -10.720 1.00 93.69 183 CYS A CA 1
ATOM 1521 C C . CYS A 1 183 ? 7.649 9.614 -9.404 1.00 93.69 183 CYS A C 1
ATOM 1523 O O . CYS A 1 183 ? 8.438 8.952 -8.732 1.00 93.69 183 CYS A O 1
ATOM 1525 N N . VAL A 1 184 ? 6.369 9.746 -9.042 1.00 94.06 184 VAL A N 1
ATOM 1526 C CA . VAL A 1 184 ? 5.843 9.151 -7.805 1.00 94.06 184 VAL A CA 1
ATOM 1527 C C . VAL A 1 184 ? 5.971 7.625 -7.795 1.00 94.06 184 VAL A C 1
ATOM 1529 O O . VAL A 1 184 ? 6.287 7.055 -6.752 1.00 94.06 184 VAL A O 1
ATOM 1532 N N . ASP A 1 185 ? 5.815 6.975 -8.948 1.00 97.12 185 ASP A N 1
ATOM 1533 C CA . ASP A 1 185 ? 5.907 5.521 -9.075 1.00 97.12 185 ASP A CA 1
ATOM 1534 C C . ASP A 1 185 ? 7.355 5.053 -8.937 1.00 97.12 185 ASP A C 1
ATOM 1536 O O . ASP A 1 185 ? 7.630 4.121 -8.181 1.00 97.12 185 ASP A O 1
ATOM 1540 N N . VAL A 1 186 ? 8.303 5.762 -9.565 1.00 97.19 186 VAL A N 1
ATOM 1541 C CA . VAL A 1 186 ? 9.744 5.528 -9.370 1.00 97.19 186 VAL A CA 1
ATOM 1542 C C . VAL A 1 186 ? 10.102 5.622 -7.886 1.00 97.19 186 VAL A C 1
ATOM 1544 O O . VAL A 1 186 ? 10.754 4.729 -7.344 1.00 97.19 186 VAL A O 1
ATOM 1547 N N . SER A 1 187 ? 9.628 6.668 -7.200 1.00 96.50 187 SER A N 1
ATOM 1548 C CA . SER A 1 187 ? 9.860 6.827 -5.762 1.00 96.50 187 SER A CA 1
ATOM 1549 C C . SER A 1 187 ? 9.253 5.678 -4.956 1.00 96.50 187 SER A C 1
ATOM 1551 O O . SER A 1 187 ? 9.889 5.184 -4.023 1.00 96.50 187 SER A O 1
ATOM 1553 N N . ASN A 1 188 ? 8.055 5.216 -5.325 1.00 98.19 188 ASN A N 1
ATOM 1554 C CA . ASN A 1 188 ? 7.408 4.093 -4.660 1.00 98.19 188 ASN A CA 1
ATOM 1555 C C . ASN A 1 188 ? 8.214 2.798 -4.794 1.00 98.19 188 ASN A C 1
ATOM 1557 O O . ASN A 1 188 ? 8.463 2.145 -3.779 1.00 98.19 188 ASN A O 1
ATOM 1561 N N . VAL A 1 189 ? 8.665 2.462 -6.009 1.00 97.75 189 VAL A N 1
ATOM 1562 C CA . VAL A 1 189 ? 9.502 1.278 -6.261 1.00 97.75 189 VAL A CA 1
ATOM 1563 C C . VAL A 1 189 ? 10.801 1.374 -5.464 1.00 97.75 189 VAL A C 1
ATOM 1565 O O . VAL A 1 189 ? 11.121 0.460 -4.708 1.00 97.75 189 VAL A O 1
ATOM 1568 N N . MET A 1 190 ? 11.515 2.501 -5.542 1.00 96.56 190 MET A N 1
ATOM 1569 C CA . MET A 1 190 ? 12.766 2.687 -4.797 1.00 96.56 190 MET A CA 1
ATOM 1570 C C . MET A 1 190 ? 12.569 2.522 -3.286 1.00 96.56 190 MET A C 1
ATOM 1572 O O . MET A 1 190 ? 13.355 1.843 -2.631 1.00 96.56 190 MET A O 1
ATOM 1576 N N . GLN A 1 191 ? 11.519 3.119 -2.718 1.00 96.19 191 GLN A N 1
ATOM 1577 C CA . GLN A 1 191 ? 11.228 3.015 -1.287 1.00 96.19 191 GLN A CA 1
ATOM 1578 C C . GLN A 1 191 ? 10.891 1.581 -0.867 1.00 96.19 191 GLN A C 1
ATOM 1580 O O . GLN A 1 191 ? 11.380 1.129 0.168 1.00 96.19 191 GLN A O 1
ATOM 1585 N N . ALA A 1 192 ? 10.083 0.869 -1.660 1.00 97.75 192 ALA A N 1
ATOM 1586 C CA . ALA A 1 192 ? 9.748 -0.527 -1.400 1.00 97.75 192 ALA A CA 1
ATOM 1587 C C . ALA A 1 192 ? 11.016 -1.393 -1.393 1.00 97.75 192 ALA A C 1
ATOM 1589 O O . ALA A 1 192 ? 11.309 -2.054 -0.402 1.00 97.75 192 ALA A O 1
ATOM 1590 N N . PHE A 1 193 ? 11.821 -1.309 -2.452 1.00 97.25 193 PHE A N 1
ATOM 1591 C CA . PHE A 1 193 ? 13.006 -2.145 -2.642 1.00 97.25 193 PHE A CA 1
ATOM 1592 C C . PHE A 1 193 ? 14.105 -1.843 -1.618 1.00 97.25 193 PHE A C 1
ATOM 1594 O O . PHE A 1 193 ? 14.683 -2.768 -1.050 1.00 97.25 193 PHE A O 1
ATOM 1601 N N . ASN A 1 194 ? 14.333 -0.566 -1.293 1.00 95.50 194 ASN A N 1
ATOM 1602 C CA . ASN A 1 194 ? 15.281 -0.176 -0.246 1.00 95.50 194 ASN A CA 1
ATOM 1603 C C . ASN A 1 194 ? 14.868 -0.711 1.128 1.00 95.50 194 ASN A C 1
ATOM 1605 O O . ASN A 1 194 ? 15.717 -1.155 1.901 1.00 95.50 194 ASN A O 1
ATOM 1609 N N . ARG A 1 195 ? 13.566 -0.689 1.444 1.00 94.94 195 ARG A N 1
ATOM 1610 C CA . ARG A 1 195 ? 13.058 -1.207 2.720 1.00 94.94 195 ARG A CA 1
ATOM 1611 C C . ARG A 1 195 ? 13.275 -2.715 2.851 1.00 94.94 195 ARG A C 1
ATOM 1613 O O . ARG A 1 195 ? 13.552 -3.180 3.951 1.00 94.94 195 ARG A O 1
ATOM 1620 N N . GLN A 1 196 ? 13.237 -3.430 1.730 1.00 95.06 196 GLN A N 1
ATOM 1621 C CA . GLN A 1 196 ? 13.520 -4.865 1.636 1.00 95.06 196 GLN A CA 1
ATOM 1622 C C . GLN A 1 196 ? 15.002 -5.192 1.431 1.00 95.06 196 GLN A C 1
ATOM 1624 O O . GLN A 1 196 ? 15.363 -6.360 1.332 1.00 95.06 196 GLN A O 1
ATOM 1629 N N . ARG A 1 197 ? 15.871 -4.172 1.365 1.00 94.94 197 ARG A N 1
ATOM 1630 C CA . ARG A 1 197 ? 17.310 -4.317 1.089 1.00 94.94 197 ARG A CA 1
ATOM 1631 C C . ARG A 1 197 ? 17.586 -5.117 -0.189 1.00 94.94 197 ARG A C 1
ATOM 1633 O O . ARG A 1 197 ? 18.525 -5.905 -0.249 1.00 94.94 197 ARG A O 1
ATOM 1640 N N . LEU A 1 198 ? 16.748 -4.925 -1.206 1.00 94.69 198 LEU A N 1
ATOM 1641 C CA . LEU A 1 198 ? 16.964 -5.531 -2.509 1.00 94.69 198 LEU A CA 1
ATOM 1642 C C . LEU A 1 198 ? 18.0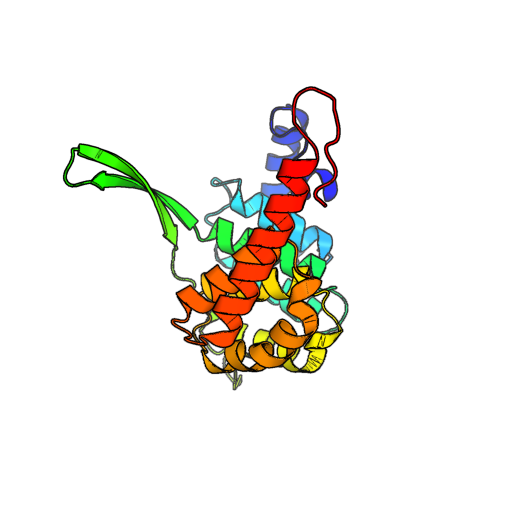22 -4.763 -3.286 1.00 94.69 198 LEU A C 1
ATOM 1644 O O . LEU A 1 198 ? 17.932 -3.547 -3.441 1.00 94.69 198 LEU A O 1
ATOM 1648 N N . GLU A 1 199 ? 18.983 -5.499 -3.830 1.00 92.06 199 GLU A N 1
ATOM 1649 C CA . GLU A 1 199 ? 20.039 -4.967 -4.679 1.00 92.06 199 GLU A CA 1
ATOM 1650 C C . GLU A 1 199 ? 19.841 -5.460 -6.116 1.00 92.06 199 GLU A C 1
ATOM 1652 O O . GLU A 1 199 ? 19.980 -6.644 -6.406 1.00 92.06 199 GLU A O 1
ATOM 1657 N N . ASP A 1 200 ? 19.526 -4.545 -7.035 1.00 95.56 200 ASP A N 1
ATOM 1658 C CA . ASP A 1 200 ? 19.554 -4.801 -8.478 1.00 95.56 200 ASP A CA 1
ATOM 1659 C C . ASP A 1 200 ? 20.101 -3.562 -9.192 1.00 95.56 200 ASP A C 1
ATOM 1661 O O . ASP A 1 200 ? 19.391 -2.585 -9.445 1.00 95.56 200 ASP A O 1
ATOM 1665 N N . ARG A 1 201 ? 21.405 -3.587 -9.492 1.00 95.19 201 ARG A N 1
ATOM 1666 C CA . ARG A 1 201 ? 22.122 -2.435 -10.064 1.00 95.19 201 ARG A CA 1
ATOM 1667 C C . ARG A 1 201 ? 21.484 -1.933 -11.358 1.00 95.19 201 ARG A C 1
ATOM 1669 O O . ARG A 1 201 ? 21.427 -0.726 -11.576 1.00 95.19 201 ARG A O 1
ATOM 1676 N N . HIS A 1 202 ? 20.999 -2.846 -12.199 1.00 97.31 202 HIS A N 1
ATOM 1677 C CA . HIS A 1 202 ? 20.396 -2.487 -13.476 1.00 97.31 202 HIS A CA 1
ATOM 1678 C C . HIS A 1 202 ? 19.036 -1.807 -13.277 1.00 97.31 202 HIS A C 1
ATOM 1680 O O . HIS A 1 202 ? 18.787 -0.762 -13.873 1.00 97.31 202 HIS A O 1
ATOM 1686 N N . LEU A 1 203 ? 18.184 -2.335 -12.393 1.00 96.81 203 LEU A N 1
ATOM 1687 C CA . LEU A 1 203 ? 16.903 -1.715 -12.054 1.00 96.81 203 LEU A CA 1
ATOM 1688 C C . LEU A 1 203 ? 17.107 -0.302 -11.501 1.00 96.81 203 LEU A C 1
ATOM 1690 O O . LEU A 1 203 ? 16.485 0.637 -11.988 1.00 96.81 203 LEU A O 1
ATOM 1694 N N . PHE A 1 204 ? 17.990 -0.132 -10.513 1.00 96.12 204 PHE A N 1
ATOM 1695 C CA . PHE A 1 204 ? 18.233 1.184 -9.913 1.00 96.12 204 PHE A CA 1
ATOM 1696 C C . PHE A 1 204 ? 18.814 2.186 -10.915 1.00 96.12 204 PHE A C 1
ATOM 1698 O O . PHE A 1 204 ? 18.445 3.361 -10.880 1.00 96.12 204 PHE A O 1
ATOM 1705 N N . TYR A 1 205 ? 19.665 1.732 -11.839 1.00 97.12 205 TYR A N 1
ATOM 1706 C CA . TYR A 1 205 ? 20.135 2.556 -12.950 1.00 97.12 205 TYR A CA 1
ATOM 1707 C C . TYR A 1 205 ? 18.973 3.035 -13.837 1.00 97.12 205 TYR A C 1
ATOM 1709 O O . TYR A 1 205 ? 18.848 4.237 -14.082 1.00 97.12 205 TYR A O 1
ATOM 1717 N N . LEU A 1 206 ? 18.094 2.123 -14.268 1.00 97.75 206 LEU A N 1
ATOM 1718 C CA . LEU A 1 206 ? 16.940 2.448 -15.113 1.00 97.75 206 LEU A CA 1
ATOM 1719 C C . LEU A 1 206 ? 15.958 3.398 -14.412 1.00 97.75 206 LEU A C 1
ATOM 1721 O O . LEU A 1 206 ? 15.531 4.388 -15.004 1.00 97.75 206 LEU A O 1
ATOM 1725 N N . LEU A 1 207 ? 15.654 3.152 -13.135 1.00 96.50 207 LEU A N 1
ATOM 1726 C CA . LEU A 1 207 ? 14.809 4.028 -12.318 1.00 96.50 207 LEU A CA 1
ATOM 1727 C C . LEU A 1 207 ? 15.409 5.436 -12.189 1.00 96.50 207 LEU A C 1
ATOM 1729 O O . LEU A 1 207 ? 14.693 6.429 -12.319 1.00 96.50 207 LEU A O 1
ATOM 1733 N N . GLY A 1 208 ? 16.727 5.533 -11.984 1.00 95.38 208 GLY A N 1
ATOM 1734 C CA . GLY A 1 208 ? 17.436 6.810 -11.932 1.00 95.38 208 GLY A CA 1
ATOM 1735 C C . GLY A 1 208 ? 17.364 7.579 -13.254 1.00 95.38 208 GLY A C 1
ATOM 1736 O O . GLY A 1 208 ? 17.081 8.778 -13.250 1.00 95.38 208 GLY A O 1
ATOM 1737 N N . LYS A 1 209 ? 17.554 6.890 -14.386 1.00 96.12 209 LYS A N 1
ATOM 1738 C CA . LYS A 1 209 ? 17.411 7.478 -15.728 1.00 96.12 209 LYS A CA 1
ATOM 1739 C C . LYS A 1 209 ? 15.993 7.970 -15.993 1.00 96.12 209 LYS A C 1
ATOM 1741 O O . LYS A 1 209 ? 15.824 9.101 -16.443 1.00 96.12 209 LYS A O 1
ATOM 1746 N N . GLN A 1 210 ? 14.988 7.171 -15.648 1.00 95.62 210 GLN A N 1
ATOM 1747 C CA . GLN A 1 210 ? 13.589 7.553 -15.806 1.00 95.62 210 GLN A CA 1
ATOM 1748 C C . GLN A 1 210 ? 13.233 8.785 -14.969 1.00 95.62 210 GLN A C 1
ATOM 1750 O O . GLN A 1 210 ? 12.598 9.715 -15.465 1.00 95.62 210 GLN A O 1
ATOM 1755 N N . TRP A 1 211 ? 13.675 8.834 -13.708 1.00 93.44 211 TRP A N 1
ATOM 1756 C CA . TRP A 1 211 ? 13.459 10.003 -12.855 1.00 93.44 211 TRP A CA 1
ATOM 1757 C C . TRP A 1 211 ? 14.085 11.268 -13.453 1.00 93.44 211 TRP A C 1
ATOM 1759 O O . TRP A 1 211 ? 13.447 12.319 -13.479 1.00 93.44 211 TRP A O 1
ATOM 1769 N N . GLN A 1 212 ? 15.321 11.173 -13.955 1.00 93.19 212 GLN A N 1
ATOM 1770 C CA . GLN A 1 212 ? 16.010 12.293 -14.604 1.00 93.19 212 GLN A CA 1
ATOM 1771 C C . GLN A 1 212 ? 15.256 12.785 -15.844 1.00 93.19 212 GLN A C 1
ATOM 1773 O O . GLN A 1 212 ? 15.046 13.990 -15.972 1.00 93.19 212 GLN A O 1
ATOM 1778 N N . ALA A 1 213 ? 14.806 11.870 -16.707 1.00 91.69 213 ALA A N 1
ATOM 1779 C CA . ALA A 1 213 ? 14.038 12.208 -17.903 1.00 91.69 213 ALA A CA 1
ATOM 1780 C C . ALA A 1 213 ? 12.754 12.978 -17.548 1.00 91.69 213 ALA A C 1
ATOM 1782 O O . ALA A 1 213 ? 12.537 14.083 -18.039 1.00 91.69 213 ALA A O 1
ATOM 1783 N N . LYS A 1 214 ? 11.963 12.472 -16.592 1.00 88.69 214 LYS A N 1
ATOM 1784 C CA . LYS A 1 214 ? 10.723 13.138 -16.161 1.00 88.69 214 LYS A CA 1
ATOM 1785 C C . LYS A 1 214 ? 10.959 14.494 -15.493 1.00 88.69 214 LYS A C 1
ATOM 1787 O O . LYS A 1 214 ? 10.116 15.380 -15.601 1.00 88.69 214 LYS A O 1
ATOM 1792 N N . GLN A 1 215 ? 12.080 14.687 -14.799 1.00 84.38 215 GLN A N 1
ATOM 1793 C CA . GLN A 1 215 ? 12.430 15.996 -14.233 1.00 84.38 215 GLN A CA 1
ATOM 1794 C C . GLN A 1 215 ? 12.849 17.001 -15.312 1.00 84.38 215 GLN A C 1
ATOM 1796 O O . GLN A 1 215 ? 12.491 18.175 -15.217 1.00 84.38 215 GLN A O 1
ATOM 1801 N N . ALA A 1 216 ? 13.570 16.557 -16.346 1.00 80.31 216 ALA A N 1
ATOM 1802 C CA . ALA A 1 216 ? 13.939 17.406 -17.478 1.00 80.31 216 ALA A CA 1
ATOM 1803 C C . ALA A 1 216 ? 12.695 17.923 -18.223 1.00 80.31 216 ALA A C 1
ATOM 1805 O O . ALA A 1 216 ? 12.614 19.120 -18.508 1.00 80.31 216 ALA A O 1
ATOM 1806 N N . ASP A 1 217 ? 11.685 17.066 -18.411 1.00 72.56 217 ASP A N 1
ATOM 1807 C CA . ASP A 1 217 ? 10.384 17.456 -18.970 1.00 72.56 217 ASP A CA 1
ATOM 1808 C C . ASP A 1 217 ? 9.734 18.579 -18.140 1.00 72.56 217 ASP A C 1
ATOM 1810 O O . ASP A 1 217 ? 9.272 19.578 -18.689 1.00 72.56 217 ASP A O 1
ATOM 1814 N N . PHE A 1 218 ? 9.766 18.488 -16.806 1.00 60.94 218 PHE A N 1
ATOM 1815 C CA . PHE A 1 218 ? 9.213 19.519 -15.916 1.00 60.94 218 PHE A CA 1
ATOM 1816 C C . PHE A 1 218 ? 9.970 20.854 -15.973 1.00 60.94 218 PHE A C 1
ATOM 1818 O O . PHE A 1 218 ? 9.345 21.918 -15.950 1.00 60.94 218 PHE A O 1
ATOM 1825 N N . VAL A 1 219 ? 11.304 20.819 -16.038 1.00 57.19 219 VAL A N 1
ATOM 1826 C CA . VAL A 1 219 ? 12.141 22.031 -16.094 1.00 57.19 219 VAL A CA 1
ATOM 1827 C C . VAL A 1 219 ? 12.005 22.736 -17.446 1.00 57.19 219 VAL A C 1
ATOM 1829 O O . VAL A 1 219 ? 11.978 23.967 -17.488 1.00 57.19 219 VAL A O 1
ATOM 1832 N N . SER A 1 220 ? 11.819 21.983 -18.535 1.00 53.09 220 SER A N 1
ATOM 1833 C CA . SER A 1 220 ? 11.609 22.544 -19.878 1.00 53.09 220 SER A CA 1
ATOM 1834 C C . SER A 1 220 ? 10.313 23.367 -20.016 1.00 53.09 220 SER A C 1
ATOM 1836 O O . SER A 1 220 ? 10.205 24.219 -20.897 1.00 53.09 220 SER A O 1
ATOM 1838 N N . VAL A 1 221 ? 9.347 23.186 -19.104 1.00 51.22 221 VAL A N 1
ATOM 1839 C CA . VAL A 1 221 ? 8.009 23.802 -19.178 1.00 51.22 221 VAL A CA 1
ATOM 1840 C C . VAL A 1 221 ? 7.889 25.119 -18.389 1.00 51.22 221 VAL A C 1
ATOM 1842 O O . VAL A 1 221 ? 6.921 25.858 -18.575 1.00 51.22 221 VAL A O 1
ATOM 1845 N N . LYS A 1 222 ? 8.864 25.511 -17.553 1.00 45.38 222 LYS A N 1
ATOM 1846 C CA . LYS A 1 222 ? 8.807 26.808 -16.843 1.00 45.38 222 LYS A CA 1
ATOM 1847 C C . LYS A 1 222 ? 10.158 27.513 -16.726 1.00 45.38 222 LYS A C 1
ATOM 1849 O O . LYS A 1 222 ? 10.822 27.443 -15.696 1.00 45.38 222 LYS A O 1
ATOM 1854 N N . TRP A 1 223 ? 10.446 28.367 -17.708 1.00 42.53 223 TRP A N 1
ATOM 1855 C CA . TRP A 1 223 ? 11.233 29.582 -17.492 1.00 42.53 223 TRP A CA 1
ATOM 1856 C C . TRP A 1 223 ? 10.532 30.786 -18.134 1.00 42.53 223 TRP A C 1
ATOM 1858 O O . TRP A 1 223 ? 10.449 30.910 -19.350 1.00 42.53 223 TRP A O 1
ATOM 1868 N N . ARG A 1 224 ? 9.982 31.674 -17.291 1.00 41.47 224 ARG A N 1
ATOM 1869 C CA . ARG A 1 224 ? 9.483 33.018 -17.659 1.00 41.47 224 ARG A CA 1
ATOM 1870 C C . ARG A 1 224 ? 8.640 33.090 -18.951 1.00 41.47 224 ARG A C 1
ATOM 1872 O O . ARG A 1 224 ? 8.859 33.964 -19.782 1.00 41.47 224 ARG A O 1
ATOM 1879 N N . GLY A 1 225 ? 7.680 32.183 -19.129 1.00 46.31 225 GLY A N 1
ATOM 1880 C CA . GLY A 1 225 ? 6.727 32.256 -20.245 1.00 46.31 225 GLY A CA 1
ATOM 1881 C C . GLY A 1 225 ? 7.316 32.024 -21.643 1.00 46.31 225 GLY A C 1
ATOM 1882 O O . GLY A 1 225 ? 6.645 32.335 -22.622 1.00 46.31 225 GLY A O 1
ATOM 1883 N N . LYS A 1 226 ? 8.530 31.471 -21.768 1.00 47.00 226 LYS A N 1
ATOM 1884 C CA . LYS A 1 226 ? 9.067 31.002 -23.053 1.00 47.00 226 LYS A CA 1
ATOM 1885 C C . LYS A 1 226 ? 9.490 29.541 -22.955 1.00 47.00 226 LYS A C 1
ATOM 1887 O O . LYS A 1 226 ? 10.281 29.173 -22.092 1.00 47.00 226 LYS A O 1
ATOM 1892 N N . VAL A 1 227 ? 8.941 28.728 -23.854 1.00 46.09 227 VAL A N 1
ATOM 1893 C CA . VAL A 1 227 ? 9.346 27.337 -24.079 1.00 46.09 227 VAL A CA 1
ATOM 1894 C C . VAL A 1 227 ? 10.678 27.361 -24.823 1.00 46.09 227 VAL A C 1
ATOM 1896 O O . VAL A 1 227 ? 10.782 27.999 -25.869 1.00 46.09 227 VAL A O 1
ATOM 1899 N N . ILE A 1 228 ? 11.690 26.679 -24.291 1.00 48.34 228 ILE A N 1
ATOM 1900 C CA . ILE A 1 228 ? 12.930 26.393 -25.016 1.00 48.34 228 ILE A CA 1
ATOM 1901 C C . ILE A 1 228 ? 12.945 24.881 -25.214 1.00 48.34 228 ILE A C 1
ATOM 1903 O O . ILE A 1 228 ? 13.090 24.132 -24.250 1.00 48.34 228 ILE A O 1
ATOM 1907 N N . GLN A 1 229 ? 12.727 24.438 -26.453 1.00 38.44 229 GLN A N 1
ATOM 1908 C CA . GLN A 1 229 ? 12.920 23.040 -26.827 1.00 38.44 229 GLN A CA 1
ATOM 1909 C C . GLN A 1 229 ? 14.422 22.745 -26.823 1.00 38.44 229 GLN A C 1
ATOM 1911 O O . GLN A 1 229 ? 15.196 23.466 -27.453 1.00 38.44 229 GLN A O 1
ATOM 1916 N N . GLY A 1 230 ? 14.827 21.715 -26.078 1.00 43.22 230 GLY A N 1
ATOM 1917 C CA . GLY A 1 230 ? 16.176 21.168 -26.167 1.00 43.22 230 GLY A CA 1
ATOM 1918 C C . GLY A 1 230 ? 16.356 20.488 -27.522 1.00 43.22 230 GLY A C 1
ATOM 1919 O O . GLY A 1 230 ? 15.519 19.667 -27.897 1.00 43.22 230 GLY A O 1
ATOM 1920 N N . GLN A 1 231 ? 17.400 20.890 -28.246 1.00 36.78 231 GLN A N 1
ATOM 1921 C CA . GLN A 1 231 ? 17.926 20.164 -29.404 1.00 36.78 231 GLN A CA 1
ATOM 1922 C C . GLN A 1 231 ? 18.641 18.891 -28.956 1.00 36.78 231 GLN A C 1
ATOM 1924 O O . GLN A 1 231 ? 19.259 18.925 -27.865 1.00 36.78 231 GLN A O 1
#

Foldseek 3Di:
DLCCLLVVPPCVDPVVVVVLVVLLVQLPPLVSLVVDALSRLLSSLSSLLVDVVSLPPLVSLVSSLVVNLVCVLVVRDALVSLLSNLVSVLSSQWDWDWDADPVRDIDIDIDGDADVQQQDADPPGPHGNLRVSLVSCLVPVVSDDLQSVLSNLLSCLSNVVQPLVSLVSCQVVCLVCVLVDDLVSLVSNVNSCVSNVHDDPSSVVSSVVNNVVNVVVVVQVDDPPDRDDDD